Protein AF-A0A4P5XBB0-F1 (afdb_monomer_lite)

Secondary structure (DSSP, 8-state):
--SHHHHHTTT-SSS--------B-TTT--B-TTS-TTPBPTTT--BHHHH-TT--TTTS-HHHHHHHHHHHHHHHHHHHHHHHHHHHHHHHHHHHHHHHT-TT----HHHHHHHHIIIIIIHHHHHHHHHHHHHHHHHHHT--S--SS----TTHHHHHHHHHHHHHHHHHHHHHHHHHHHHHHTT--TTTTTS---HHHHHHHHHHHHHHHHHHHHHHHHHHHHHHHHHHHHHHTT-HHHHHHHHHHHHHHHHHHHHHHHSTHHHHHHHHHHHHHHHHHHHHHHHHHHTS-GGGGSTTSS-----

pLDDT: mean 82.3, std 15.64, range [42.59, 98.19]

Sequence (307 aa):
MSNWATRDALGLRGRGIKRAVAAVCGNCGYSMQGVDHAAVCPECGTIRTEAVAGGPLEDASKAYLIRLKRGARLVFWGLVAEIVLPLIWFAGAVAFFARAEDPNATTTPATQLASDALFGGLRTMLHMIPLAVQLLGAWWYTLREVETAEVKTPGEPKQQRWRIATLAGYGFAIACTLTAAILVWAGFPEDIFADGLDGTQMFQAAAVMAANLLAAVGALVALMGLLGFTQRLADRADDTHLESHARGLKWALVFLLPLGSFLAFFTWVALVLCCVVMHTMLRHVKYALARKPEYEVEEFVHSRPLP

Radius of gyration: 25.94 Å; chains: 1; bounding box: 62×64×82 Å

Foldseek 3Di:
DDDPVVCVVVVVPPPDPPPPPQQAFQFARHRCRVPDQQDADPPPRHGSLNGRFQAAPLSADLVLLVLLLQLLVLLLVLLVCLLVLVVVLVVVVVVVVVLVPPPPDPPDPVNVVVCLCCNQQVSLVSNLVSLVSNLVSLQSNLDGSDPPHPHDHPVVVQSVQLSCLQNQLSVQLSVLSVVLNCLSVVDPDPCCPPPHDDPVNVVSVVSSVVSNVRSLVSVLSNLLSVLSNLLSNCVSNVNPPLNVLSVVLNVVSVVLSVVCVVVVVSVSVSSVSSSVSSVVSSVSSVVSSVPDDPPPPPPPVPPDPDD

Structure (mmCIF, N/CA/C/O backbone):
data_AF-A0A4P5XBB0-F1
#
_entry.id   AF-A0A4P5XBB0-F1
#
loop_
_atom_site.group_PDB
_atom_site.id
_atom_site.type_symbol
_atom_site.label_atom_id
_atom_site.label_alt_id
_atom_site.label_comp_id
_atom_site.label_asym_id
_atom_site.label_entity_id
_atom_site.label_seq_id
_atom_site.pdbx_PDB_ins_code
_atom_site.Cartn_x
_atom_site.Cartn_y
_atom_site.Cartn_z
_atom_site.occupancy
_atom_site.B_iso_or_equiv
_atom_site.auth_seq_id
_atom_site.auth_comp_id
_atom_site.auth_asym_id
_atom_site.auth_atom_id
_atom_site.pdbx_PDB_model_num
ATOM 1 N N . MET A 1 1 ? 5.399 -31.011 39.938 1.00 47.72 1 MET A N 1
ATOM 2 C CA . MET A 1 1 ? 4.116 -31.461 39.359 1.00 47.72 1 MET A CA 1
ATOM 3 C C . MET A 1 1 ? 3.028 -30.530 39.867 1.00 47.72 1 MET A C 1
ATOM 5 O O . MET A 1 1 ? 2.589 -30.659 40.998 1.00 47.72 1 MET A O 1
ATOM 9 N N . SER A 1 2 ? 2.748 -29.476 39.105 1.00 49.19 2 SER A N 1
ATOM 10 C CA . SER A 1 2 ? 2.119 -28.239 39.573 1.00 49.19 2 SER A CA 1
ATOM 11 C C . SER A 1 2 ? 0.790 -27.989 38.858 1.00 49.19 2 SER A C 1
ATOM 13 O O . SER A 1 2 ? 0.751 -28.019 37.640 1.00 49.19 2 SER A O 1
ATOM 15 N N . ASN A 1 3 ? -0.281 -27.762 39.627 1.00 53.31 3 ASN A N 1
ATOM 16 C CA . ASN A 1 3 ? -1.472 -26.907 39.418 1.00 53.31 3 ASN A CA 1
ATOM 17 C C . ASN A 1 3 ? -2.122 -26.667 38.027 1.00 53.31 3 ASN A C 1
ATOM 19 O O . ASN A 1 3 ? -2.999 -25.808 37.919 1.00 53.31 3 ASN A O 1
ATOM 23 N N . TRP A 1 4 ? -1.780 -27.397 36.966 1.00 53.97 4 TRP A N 1
ATOM 24 C CA . TRP A 1 4 ? -2.400 -27.216 35.646 1.00 53.97 4 TRP A CA 1
ATOM 25 C C . TRP A 1 4 ? -3.810 -27.814 35.561 1.00 53.97 4 TRP A C 1
ATOM 27 O O . TRP A 1 4 ? -4.676 -27.208 34.930 1.00 53.97 4 TRP A O 1
ATOM 37 N N . ALA A 1 5 ? -4.063 -28.932 36.250 1.00 58.66 5 ALA A N 1
ATOM 38 C CA . ALA A 1 5 ? -5.354 -29.628 36.240 1.00 58.66 5 ALA A CA 1
ATOM 39 C C . ALA A 1 5 ? -6.454 -28.878 37.017 1.00 58.66 5 ALA A C 1
ATOM 41 O O . ALA A 1 5 ? -7.612 -28.863 36.612 1.00 58.66 5 ALA A O 1
ATOM 42 N N . THR A 1 6 ? -6.100 -28.166 38.089 1.00 57.88 6 THR A N 1
ATOM 43 C CA . THR A 1 6 ? -7.066 -27.419 38.913 1.00 57.88 6 THR A CA 1
ATOM 44 C C . THR A 1 6 ? -7.620 -26.179 38.203 1.00 57.88 6 THR A C 1
ATOM 46 O O . THR A 1 6 ? -8.715 -25.720 38.513 1.00 57.88 6 THR A O 1
ATOM 49 N N . ARG A 1 7 ? -6.890 -25.635 37.219 1.00 54.59 7 ARG A N 1
ATOM 50 C CA . ARG A 1 7 ? -7.340 -24.481 36.419 1.00 54.59 7 ARG A CA 1
ATOM 51 C C . ARG A 1 7 ? -8.374 -24.844 35.350 1.00 54.59 7 ARG A C 1
ATOM 53 O O . ARG A 1 7 ? -9.133 -23.966 34.953 1.00 54.59 7 ARG A O 1
ATOM 60 N N . ASP A 1 8 ? -8.416 -26.102 34.911 1.00 60.34 8 ASP A N 1
ATOM 61 C CA . ASP A 1 8 ? -9.432 -26.591 33.968 1.00 60.34 8 ASP A CA 1
ATOM 62 C C . ASP A 1 8 ? -10.794 -26.778 34.639 1.00 60.34 8 ASP A C 1
ATOM 64 O O . ASP A 1 8 ? -11.822 -26.409 34.077 1.00 60.34 8 ASP A O 1
ATOM 68 N N . ALA A 1 9 ? -10.802 -27.258 35.884 1.00 62.41 9 ALA A N 1
ATOM 69 C CA . ALA A 1 9 ? -12.030 -27.551 36.621 1.00 62.41 9 ALA A CA 1
ATOM 70 C C . ALA A 1 9 ? -12.874 -26.308 36.973 1.00 62.41 9 ALA A C 1
ATOM 72 O O . ALA A 1 9 ? -14.064 -26.433 37.240 1.00 62.41 9 ALA A O 1
ATOM 73 N N . LEU A 1 10 ? -12.288 -25.105 36.958 1.00 61.53 10 LEU A N 1
ATOM 74 C CA . LEU A 1 10 ? -12.983 -23.860 37.313 1.00 61.53 10 LEU A CA 1
ATOM 75 C C . LEU A 1 10 ? -13.655 -23.151 36.125 1.00 61.53 10 LEU A C 1
ATOM 77 O O . LEU A 1 10 ? -14.214 -22.074 36.310 1.00 61.53 10 LEU A O 1
ATOM 81 N N . GLY A 1 11 ? -13.573 -23.680 34.897 1.00 49.97 11 GLY A N 1
ATOM 82 C CA . GLY A 1 11 ? -14.148 -23.004 33.721 1.00 49.97 11 GLY A CA 1
ATOM 83 C C . GLY A 1 11 ? -13.539 -21.618 33.436 1.00 49.97 11 GLY A C 1
ATOM 84 O O . GLY A 1 11 ? -14.100 -20.823 32.685 1.00 49.97 11 GLY A O 1
ATOM 85 N N . LEU A 1 12 ? -12.379 -21.317 34.033 1.00 55.47 12 LEU A N 1
ATOM 86 C CA . LEU A 1 12 ? -11.648 -20.055 33.873 1.00 55.47 12 LEU A CA 1
ATOM 87 C C . LEU A 1 12 ? -10.674 -20.084 32.682 1.00 55.47 12 LEU A C 1
ATOM 89 O O . LEU A 1 12 ? -10.035 -19.075 32.381 1.00 55.47 12 LEU A O 1
ATOM 93 N N . ARG A 1 13 ? -10.563 -21.214 31.968 1.00 48.44 13 ARG A N 1
ATOM 94 C CA . ARG A 1 13 ? -9.880 -21.269 30.670 1.00 48.44 13 ARG A CA 1
ATOM 95 C C . ARG A 1 13 ? -10.821 -20.775 29.576 1.00 48.44 13 ARG A C 1
ATOM 97 O O . ARG A 1 13 ? -11.642 -21.524 29.067 1.00 48.44 13 ARG A O 1
ATOM 104 N N . GLY A 1 14 ? -10.688 -19.507 29.206 1.00 50.72 14 GLY A N 1
ATOM 105 C CA . GLY A 1 14 ? -11.203 -19.017 27.922 1.00 50.72 14 GLY A CA 1
ATOM 106 C C . GLY A 1 14 ? -11.622 -17.558 27.939 1.00 50.72 14 GLY A C 1
ATOM 107 O O . GLY A 1 14 ? -11.346 -16.830 26.994 1.00 50.72 14 GLY A O 1
ATOM 108 N N . ARG A 1 15 ? -12.185 -17.077 29.050 1.00 49.41 15 ARG A N 1
ATOM 109 C CA . ARG A 1 15 ? -12.320 -15.637 29.266 1.00 49.41 15 ARG A CA 1
ATOM 110 C C . ARG A 1 15 ? -11.025 -15.156 29.882 1.00 49.41 15 ARG A C 1
ATOM 112 O O . ARG A 1 15 ? -10.909 -15.081 31.101 1.00 49.41 15 ARG A O 1
ATOM 119 N N . GLY A 1 16 ? -10.031 -14.898 29.027 1.00 49.25 16 GLY A N 1
ATOM 120 C CA . GLY A 1 16 ? -8.861 -14.128 29.427 1.00 49.25 16 GLY A CA 1
ATOM 121 C C . GLY A 1 16 ? -9.359 -12.971 30.279 1.00 49.25 16 GLY A C 1
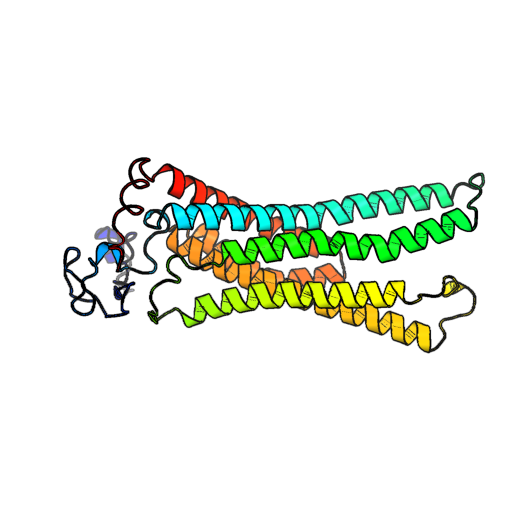ATOM 122 O O . GLY A 1 16 ? -10.291 -12.279 29.866 1.00 49.25 16 GLY A O 1
ATOM 123 N N . ILE A 1 17 ? -8.832 -12.842 31.500 1.00 48.94 17 ILE A N 1
ATOM 124 C CA . ILE A 1 17 ? -9.052 -11.666 32.335 1.00 48.94 17 ILE A CA 1
ATOM 125 C C . ILE A 1 17 ? -8.698 -10.514 31.410 1.00 48.94 17 ILE A C 1
ATOM 127 O O . ILE A 1 17 ? -7.515 -10.305 31.129 1.00 48.94 17 ILE A O 1
ATOM 131 N N . LYS A 1 18 ? -9.725 -9.865 30.838 1.00 50.19 18 LYS A N 1
ATOM 132 C CA . LYS A 1 18 ? -9.576 -8.651 30.053 1.00 50.19 18 LYS A CA 1
ATOM 133 C C . LYS A 1 18 ? -8.850 -7.762 31.032 1.00 50.19 18 LYS A C 1
ATOM 135 O O . LYS A 1 18 ? -9.454 -7.346 32.020 1.00 50.19 18 LYS A O 1
ATOM 140 N N . ARG A 1 19 ? -7.528 -7.599 30.864 1.00 45.91 19 ARG A N 1
ATOM 141 C CA . ARG A 1 19 ? -6.782 -6.607 31.634 1.00 45.91 19 ARG A CA 1
ATOM 142 C C . ARG A 1 19 ? -7.644 -5.380 31.483 1.00 45.91 19 ARG A C 1
ATOM 144 O O . ARG A 1 19 ? -7.933 -5.031 30.341 1.00 45.91 19 ARG A O 1
ATOM 151 N N . ALA A 1 20 ? -8.163 -4.861 32.593 1.00 51.19 20 ALA A N 1
ATOM 152 C CA . ALA A 1 20 ? -8.955 -3.653 32.572 1.00 51.19 20 ALA A CA 1
ATOM 153 C C . ALA A 1 20 ? -8.032 -2.611 31.948 1.00 51.19 20 ALA A C 1
ATOM 155 O O . ALA A 1 20 ? -7.130 -2.100 32.611 1.00 51.19 20 ALA A O 1
ATOM 156 N N . VAL A 1 21 ? -8.146 -2.445 30.628 1.00 53.09 21 VAL A N 1
ATOM 157 C CA . VAL A 1 21 ? -7.413 -1.449 29.871 1.00 53.09 21 VAL A CA 1
ATOM 158 C C . VAL A 1 21 ? -7.814 -0.186 30.584 1.00 53.09 21 VAL A C 1
ATOM 160 O O . VAL A 1 21 ? -9.016 0.058 30.710 1.00 53.09 21 VAL A O 1
ATOM 163 N N . ALA A 1 22 ? -6.837 0.495 31.188 1.00 58.41 22 ALA A N 1
ATOM 164 C CA . ALA A 1 22 ? -7.089 1.712 31.936 1.00 58.41 22 ALA A CA 1
ATOM 165 C C . ALA A 1 22 ? -7.964 2.579 31.034 1.00 58.41 22 ALA A C 1
ATOM 167 O O . ALA A 1 22 ? -7.529 2.985 29.958 1.00 58.41 22 ALA A O 1
ATOM 168 N N . ALA A 1 23 ? -9.244 2.693 31.389 1.00 67.69 23 ALA A N 1
ATOM 169 C CA . ALA A 1 23 ? -10.207 3.382 30.558 1.00 67.69 23 ALA A CA 1
ATOM 170 C C . ALA A 1 23 ? -9.766 4.831 30.628 1.00 67.69 23 ALA A C 1
ATOM 172 O O . ALA A 1 23 ? -9.758 5.393 31.709 1.00 67.69 23 ALA A O 1
ATOM 173 N N . VAL A 1 24 ? -9.292 5.399 29.534 1.00 71.19 24 VAL A N 1
ATOM 174 C CA . VAL A 1 24 ? -8.879 6.799 29.499 1.00 71.19 24 VAL A CA 1
ATOM 175 C C . VAL A 1 24 ? -9.984 7.549 28.791 1.00 71.19 24 VAL A C 1
ATOM 177 O O . VAL A 1 24 ? -10.481 7.045 27.791 1.00 71.19 24 VAL A O 1
ATOM 180 N N . CYS A 1 25 ? -10.391 8.705 29.307 1.00 66.88 25 CYS A N 1
ATOM 181 C CA . CYS A 1 25 ? -11.386 9.542 28.666 1.00 66.88 25 CYS A CA 1
ATOM 182 C C . CYS A 1 25 ? -10.876 10.011 27.298 1.00 66.88 25 CYS A C 1
ATOM 184 O O . CYS A 1 25 ? -9.782 10.550 27.185 1.00 66.88 25 CYS A O 1
ATOM 186 N N . GLY A 1 26 ? -11.679 9.832 26.261 1.00 61.84 26 GLY A N 1
ATOM 187 C CA . GLY A 1 26 ? -11.333 10.089 24.869 1.00 61.84 26 GLY A CA 1
ATOM 188 C C . GLY A 1 26 ? -11.427 11.564 24.518 1.00 61.84 26 GLY A C 1
ATOM 189 O O . GLY A 1 26 ? -10.851 11.967 23.515 1.00 61.84 26 GLY A O 1
ATOM 190 N N . ASN A 1 27 ? -12.105 12.357 25.360 1.00 59.78 27 ASN A N 1
ATOM 191 C CA . ASN A 1 27 ? -12.260 13.799 25.188 1.00 59.78 27 ASN A CA 1
ATOM 192 C C . ASN A 1 27 ? -11.265 14.651 25.992 1.00 59.78 27 ASN A C 1
ATOM 194 O O . ASN A 1 27 ? -10.904 15.723 25.526 1.00 59.78 27 ASN A O 1
ATOM 198 N N . CYS A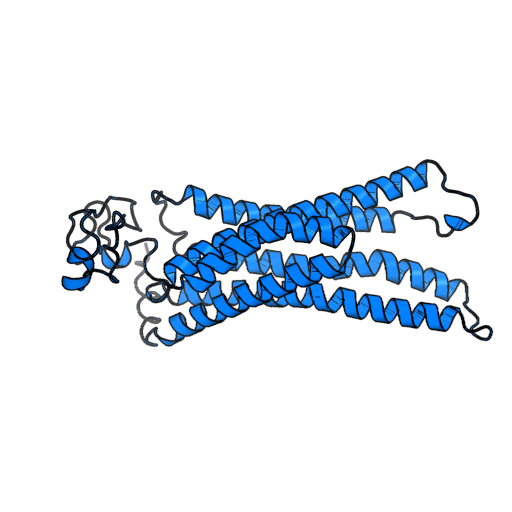 1 28 ? -10.725 14.177 27.125 1.00 68.62 28 CYS A N 1
ATOM 199 C CA . CYS A 1 28 ? -9.671 14.915 27.852 1.00 68.62 28 CYS A CA 1
ATOM 200 C C . CYS A 1 28 ? -8.419 14.112 28.242 1.00 68.62 28 CYS A C 1
ATOM 202 O O . CYS A 1 28 ? -7.410 14.699 28.615 1.00 68.62 28 CYS A O 1
ATOM 204 N N . GLY A 1 29 ? -8.448 12.780 28.188 1.00 60.69 29 GLY A N 1
ATOM 205 C CA . GLY A 1 29 ? -7.283 11.945 28.521 1.00 60.69 29 GLY A CA 1
ATOM 206 C C . GLY A 1 29 ? -7.182 11.574 29.986 1.00 60.69 29 GLY A C 1
ATOM 207 O O . GLY A 1 29 ? -6.214 10.933 30.391 1.00 60.69 29 GLY A O 1
ATOM 208 N N . TYR A 1 30 ? -8.177 11.955 30.783 1.00 75.88 30 TYR A N 1
ATOM 209 C CA . TYR A 1 30 ? -8.244 11.603 32.190 1.00 75.88 30 TYR A CA 1
ATOM 210 C C . TYR A 1 30 ? -8.400 10.094 32.376 1.00 75.88 30 TYR A C 1
ATOM 212 O O . TYR A 1 30 ? -9.179 9.450 31.672 1.00 75.88 30 TYR A O 1
ATOM 220 N N . SER A 1 31 ? -7.686 9.516 33.339 1.00 80.31 31 SER A N 1
ATOM 221 C CA . SER A 1 31 ? -7.865 8.108 33.688 1.00 80.31 31 SER A CA 1
ATOM 222 C C . SER A 1 31 ? -9.244 7.899 34.316 1.00 80.31 31 SER A C 1
ATOM 224 O O . SER A 1 31 ? -9.509 8.312 35.435 1.00 80.31 31 SER A O 1
ATOM 226 N N . MET A 1 32 ? -10.119 7.197 33.611 1.00 78.75 32 MET A N 1
ATOM 227 C CA . MET A 1 32 ? -11.419 6.711 34.078 1.00 78.75 32 MET A CA 1
ATOM 228 C C . MET A 1 32 ? -11.288 5.355 34.794 1.00 78.75 32 MET A C 1
ATOM 230 O O . MET A 1 32 ? -12.229 4.555 34.818 1.00 78.75 32 MET A O 1
ATOM 234 N N . GLN A 1 33 ? -10.107 5.035 35.328 1.00 83.62 33 GLN A N 1
ATOM 235 C CA . GLN A 1 33 ? -9.900 3.823 36.111 1.00 83.62 33 GLN A CA 1
ATOM 236 C C . GLN A 1 33 ? -10.560 3.997 37.487 1.00 83.62 33 GLN A C 1
ATOM 238 O O . GLN A 1 33 ? -10.243 4.928 38.215 1.00 83.62 33 GLN A O 1
ATOM 243 N N . GLY A 1 34 ? -11.508 3.119 37.827 1.00 79.56 34 GLY A N 1
ATOM 244 C CA . GLY A 1 34 ? -12.293 3.216 39.068 1.00 79.56 34 GLY A CA 1
ATOM 245 C C . GLY A 1 34 ? -13.509 4.150 38.996 1.00 79.56 34 GLY A C 1
ATOM 246 O O . GLY A 1 34 ? -14.283 4.198 39.943 1.00 79.56 34 GLY A O 1
ATOM 247 N N . VAL A 1 35 ? -13.711 4.844 37.874 1.00 76.88 35 VAL A N 1
ATOM 248 C CA . VAL A 1 35 ? -14.906 5.660 37.609 1.00 76.88 35 VAL A CA 1
ATOM 249 C C . VAL A 1 35 ? -16.013 4.750 37.063 1.00 76.88 35 VAL A C 1
ATOM 251 O O . VAL A 1 35 ? -15.723 3.872 36.254 1.00 76.88 35 VAL A O 1
ATOM 254 N N . ASP A 1 36 ? -17.265 4.917 37.496 1.00 80.19 36 ASP A N 1
ATOM 255 C CA . ASP A 1 36 ? -18.394 4.076 37.057 1.00 80.19 36 ASP A CA 1
ATOM 256 C C . ASP A 1 36 ? -18.600 4.137 35.523 1.00 80.19 36 ASP A C 1
ATOM 258 O O . ASP A 1 36 ? -18.233 5.110 34.868 1.00 80.19 36 ASP A O 1
ATOM 262 N N . HIS A 1 37 ? -19.140 3.084 34.904 1.00 67.75 37 HIS A N 1
ATOM 263 C CA . HIS A 1 37 ? -19.403 3.011 33.457 1.00 67.75 37 HIS A CA 1
ATOM 264 C C . HIS A 1 37 ? -20.390 4.073 32.966 1.00 67.75 37 HIS A C 1
ATOM 266 O O . HIS A 1 37 ? -20.259 4.533 31.834 1.00 67.75 37 HIS A O 1
ATOM 272 N N . ALA A 1 38 ? -21.326 4.480 33.821 1.00 76.62 38 ALA A N 1
ATOM 273 C CA . ALA A 1 38 ? -22.262 5.568 33.552 1.00 76.62 38 ALA A CA 1
ATOM 274 C C . ALA A 1 38 ? -21.736 6.942 34.000 1.00 76.62 38 ALA A C 1
ATOM 276 O O . ALA A 1 38 ? -22.389 7.956 33.764 1.00 76.62 38 ALA A O 1
ATOM 277 N N . ALA A 1 39 ? -20.581 6.997 34.670 1.00 80.44 39 ALA A N 1
ATOM 278 C CA . ALA A 1 39 ? -20.095 8.246 35.221 1.00 80.44 39 ALA A CA 1
ATOM 279 C C . ALA A 1 39 ? -19.527 9.161 34.135 1.00 80.44 39 ALA A C 1
ATOM 281 O O . ALA A 1 39 ? -18.944 8.753 33.125 1.00 80.44 39 ALA A O 1
ATOM 282 N N . VAL A 1 40 ? -19.726 10.442 34.391 1.00 83.94 40 VAL A N 1
ATOM 283 C CA . VAL A 1 40 ? -19.227 11.532 33.582 1.00 83.94 40 VAL A CA 1
ATOM 284 C C . VAL A 1 40 ? -17.746 11.730 33.892 1.00 83.94 40 VAL A C 1
ATOM 286 O O . VAL A 1 40 ? -17.323 11.621 35.043 1.00 83.94 40 VAL A 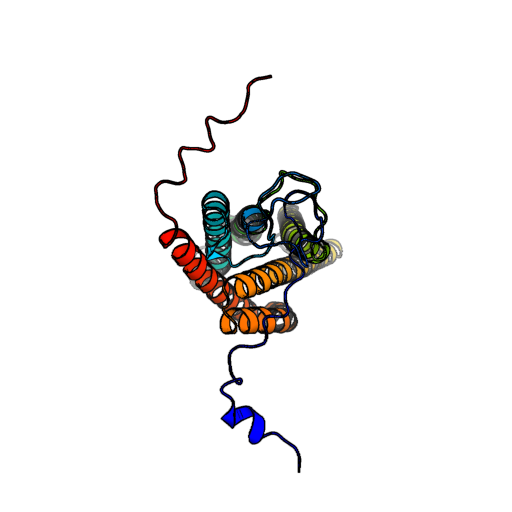O 1
ATOM 289 N N . CYS A 1 41 ? -16.936 11.995 32.871 1.00 79.81 41 CYS A N 1
ATOM 290 C CA . CYS A 1 41 ? -15.541 12.341 33.065 1.00 79.81 41 CYS A CA 1
ATOM 291 C C . CYS A 1 41 ? -15.442 13.601 33.937 1.00 79.81 41 CYS A C 1
ATOM 293 O O . CYS A 1 41 ? -15.984 14.635 33.539 1.00 79.81 41 CYS A O 1
ATOM 295 N N . PRO A 1 42 ? -14.739 13.546 35.083 1.00 84.38 42 PRO A N 1
ATOM 296 C CA . PRO A 1 42 ? -14.697 14.661 36.028 1.00 84.38 42 PRO A CA 1
ATOM 297 C C . PRO A 1 42 ? -14.016 15.909 35.455 1.00 84.38 42 PRO A C 1
ATOM 299 O O . PRO A 1 42 ? -14.276 17.008 35.922 1.00 84.38 42 PRO A O 1
ATOM 302 N N . GLU A 1 43 ? -13.174 15.746 34.433 1.00 83.75 43 GLU A N 1
ATOM 303 C CA . GLU A 1 43 ? -12.437 16.855 33.820 1.00 83.75 43 GLU A CA 1
ATOM 304 C C . GLU A 1 43 ? -13.218 17.564 32.708 1.00 83.75 43 GLU A C 1
ATOM 306 O O . GLU A 1 43 ? -13.100 18.772 32.548 1.00 83.75 43 GLU A O 1
ATOM 311 N N . CYS A 1 44 ? -13.986 16.830 31.894 1.00 78.81 44 CYS A N 1
ATOM 312 C CA . CYS A 1 44 ? -14.553 17.389 30.656 1.00 78.81 44 CYS A CA 1
ATOM 313 C C . CYS A 1 44 ? -16.048 17.163 30.458 1.00 78.81 44 CYS A C 1
ATOM 315 O O . CYS A 1 44 ? -16.584 17.559 29.427 1.00 78.81 44 CYS A O 1
ATOM 317 N N . GLY A 1 45 ? -16.731 16.507 31.395 1.00 83.06 45 GLY A N 1
ATOM 318 C CA . GLY A 1 45 ? -18.173 16.315 31.273 1.00 83.06 45 GLY A CA 1
ATOM 319 C C . GLY A 1 45 ? -18.595 15.226 30.273 1.00 83.06 45 GLY A C 1
ATOM 320 O O . GLY A 1 45 ? -19.787 15.002 30.097 1.00 83.06 45 GLY A O 1
ATOM 321 N N . THR A 1 46 ? -17.658 14.528 29.619 1.00 75.06 46 THR A N 1
ATOM 322 C CA . THR A 1 46 ? -17.980 13.471 28.642 1.00 75.06 46 THR A CA 1
ATOM 323 C C . THR A 1 46 ? -18.345 12.167 29.337 1.00 75.06 46 THR A C 1
ATOM 325 O O . THR A 1 46 ? -17.611 11.699 30.209 1.00 75.06 46 THR A O 1
ATOM 328 N N . ILE A 1 47 ? -19.454 11.548 28.941 1.00 73.12 47 ILE A N 1
ATOM 329 C CA . ILE A 1 47 ? -19.897 10.271 29.508 1.00 73.12 47 ILE A CA 1
ATOM 330 C C . ILE A 1 47 ? -18.864 9.187 29.164 1.00 73.12 47 ILE A C 1
ATOM 332 O O . ILE A 1 47 ? -18.396 9.090 28.029 1.00 73.12 47 ILE A O 1
ATOM 336 N N . ARG A 1 48 ? -18.477 8.359 30.144 1.00 67.88 48 ARG A N 1
ATOM 337 C CA . ARG A 1 48 ? -17.402 7.359 29.988 1.00 67.88 48 ARG A CA 1
ATOM 338 C C . ARG A 1 48 ? -17.597 6.420 28.795 1.00 67.88 48 ARG A C 1
ATOM 340 O O . ARG A 1 48 ? -16.603 5.999 28.208 1.00 67.88 48 ARG A O 1
ATOM 347 N N . THR A 1 49 ? -18.836 6.100 28.428 1.00 61.00 49 THR A N 1
ATOM 348 C CA . THR A 1 49 ? -19.171 5.264 27.263 1.00 61.00 49 THR A CA 1
ATOM 349 C C . THR A 1 49 ? -18.668 5.847 25.944 1.00 61.00 49 THR A C 1
ATOM 351 O O . THR A 1 49 ? -18.179 5.104 25.101 1.00 61.00 49 THR A O 1
ATOM 354 N N . GLU A 1 50 ? -18.697 7.168 25.797 1.00 56.47 50 GLU A N 1
ATOM 355 C CA . GLU A 1 50 ? -18.173 7.889 24.628 1.00 56.47 50 GLU A CA 1
ATOM 356 C C . GLU A 1 50 ? -16.650 8.053 24.697 1.00 56.47 50 GLU A C 1
ATOM 358 O O . GLU A 1 50 ? -15.970 8.303 23.704 1.00 56.47 50 GLU A O 1
ATOM 363 N N . ALA A 1 51 ? -16.102 7.907 25.900 1.00 49.31 51 ALA A N 1
ATOM 364 C CA . ALA A 1 51 ? -14.750 8.289 26.214 1.00 49.31 51 ALA A CA 1
ATOM 365 C C . ALA A 1 51 ? -13.737 7.141 26.061 1.00 49.31 51 ALA A C 1
ATOM 367 O O . ALA A 1 51 ? -12.549 7.409 26.062 1.00 49.31 51 ALA A O 1
ATOM 368 N N . VAL A 1 52 ? -14.102 5.867 25.910 1.00 55.00 52 VAL A N 1
ATOM 369 C CA . VAL A 1 52 ? -13.070 4.814 25.785 1.00 55.00 52 VAL A CA 1
ATOM 370 C C . VAL A 1 52 ? -12.467 4.801 24.373 1.00 55.00 52 VAL A C 1
ATOM 372 O O . VAL A 1 52 ? -12.853 4.023 23.499 1.00 55.00 52 VAL A O 1
ATOM 375 N N . ALA A 1 53 ? -11.470 5.659 24.151 1.00 56.19 53 ALA A N 1
ATOM 376 C CA . ALA A 1 53 ? -10.657 5.662 22.943 1.00 56.19 53 ALA A CA 1
ATOM 377 C C . ALA A 1 53 ? -9.974 4.292 22.777 1.00 56.19 53 ALA A C 1
ATOM 379 O O . ALA A 1 53 ? -9.107 3.910 23.563 1.00 56.19 53 ALA A O 1
ATOM 380 N N . GLY A 1 54 ? -10.370 3.546 21.743 1.00 65.81 54 GLY A N 1
ATOM 381 C CA . GLY A 1 54 ? -9.859 2.197 21.483 1.00 65.81 54 GLY A CA 1
ATOM 382 C C . GLY A 1 54 ? -10.777 1.053 21.918 1.00 65.81 54 GLY A C 1
ATOM 383 O O . GLY A 1 54 ? -10.310 -0.082 21.964 1.00 65.81 54 GLY A O 1
ATOM 384 N N . GLY A 1 55 ? -12.060 1.320 22.189 1.00 78.00 55 GLY A N 1
ATOM 385 C CA . GLY A 1 55 ? -13.076 0.272 22.312 1.00 78.00 55 GLY A CA 1
ATOM 386 C C . GLY A 1 55 ? -13.214 -0.606 21.051 1.00 78.00 55 GLY A C 1
ATOM 387 O O . GLY A 1 55 ? -12.595 -0.307 20.013 1.00 78.00 55 GLY A O 1
ATOM 388 N N . PRO A 1 56 ? -14.014 -1.686 21.135 1.00 88.06 56 PRO A N 1
ATOM 389 C CA . PRO A 1 56 ? -14.330 -2.559 20.010 1.00 88.06 56 PRO A CA 1
ATOM 390 C C . PRO A 1 56 ? -14.652 -1.785 18.728 1.00 88.06 56 PRO A C 1
ATOM 392 O O . PRO A 1 56 ? -15.239 -0.704 18.759 1.00 88.06 56 PRO A O 1
ATOM 395 N N . LEU A 1 57 ? -14.266 -2.325 17.572 1.00 90.25 57 LEU A N 1
ATOM 396 C CA . LEU A 1 57 ? -14.508 -1.681 16.277 1.00 90.25 57 LEU A CA 1
ATOM 397 C C . LEU A 1 57 ? -16.010 -1.491 15.999 1.00 90.25 57 LEU A C 1
ATOM 399 O O . LEU A 1 57 ? -16.387 -0.555 15.301 1.00 90.25 57 LEU A O 1
ATOM 403 N N . GLU A 1 58 ? -16.852 -2.357 16.564 1.00 91.00 58 GLU A N 1
ATOM 404 C CA . GLU A 1 58 ? -18.316 -2.289 16.477 1.00 91.00 58 GLU A CA 1
ATOM 405 C C . GLU A 1 58 ? -18.905 -1.062 17.185 1.00 91.00 58 GLU A C 1
ATOM 407 O O . GLU A 1 58 ? -19.943 -0.542 16.771 1.00 91.00 58 GLU A O 1
ATOM 412 N N . ASP A 1 59 ? -18.216 -0.558 18.208 1.00 86.12 59 ASP A N 1
ATOM 413 C CA . ASP A 1 59 ? -18.660 0.603 18.976 1.00 86.12 59 ASP A CA 1
ATOM 414 C C . ASP A 1 59 ? -18.287 1.914 18.275 1.00 86.12 59 ASP A C 1
ATOM 416 O O . ASP A 1 59 ? -18.936 2.933 18.498 1.00 86.12 59 ASP A O 1
ATOM 420 N N . ALA A 1 60 ? -17.327 1.884 17.345 1.00 87.62 60 ALA A N 1
ATOM 421 C CA . ALA A 1 60 ? -16.876 3.066 16.621 1.00 87.62 60 ALA A CA 1
ATOM 422 C C . ALA A 1 60 ? -18.007 3.747 15.825 1.00 87.62 60 ALA A C 1
ATOM 424 O O . ALA A 1 60 ? -18.910 3.102 15.288 1.00 87.62 60 ALA A O 1
ATOM 425 N N . SER A 1 61 ? -17.939 5.068 15.712 1.00 86.94 61 SER A N 1
ATOM 426 C CA . SER A 1 61 ? -18.910 5.915 15.023 1.00 86.94 61 SER A CA 1
ATOM 427 C C . SER A 1 61 ? -19.114 5.508 13.558 1.00 86.94 61 SER A C 1
ATOM 429 O O . SER A 1 61 ? -18.177 5.178 12.818 1.00 86.94 61 SER A O 1
ATOM 431 N N . LYS A 1 62 ? -20.364 5.596 13.086 1.00 88.94 62 LYS A N 1
ATOM 432 C CA . LYS A 1 62 ? -20.742 5.274 11.697 1.00 88.94 62 LYS A CA 1
ATOM 433 C C . LYS A 1 62 ? -19.929 6.084 10.680 1.00 88.94 62 LYS A C 1
ATOM 435 O O . LYS A 1 62 ? -19.472 5.541 9.672 1.00 88.94 62 LYS A O 1
ATOM 440 N N . ALA A 1 63 ? -19.694 7.367 10.964 1.00 86.25 63 ALA A N 1
ATOM 441 C CA . ALA A 1 63 ? -18.887 8.245 10.120 1.00 86.25 63 ALA A CA 1
ATOM 442 C C . ALA A 1 63 ? -17.435 7.752 9.985 1.00 86.25 63 ALA A C 1
ATOM 444 O O . ALA A 1 63 ? -16.902 7.722 8.871 1.00 86.25 63 ALA A O 1
ATOM 445 N N . TYR A 1 64 ? -16.810 7.321 11.086 1.00 90.06 64 TYR A N 1
ATOM 446 C CA . TYR A 1 64 ? -15.467 6.747 11.069 1.00 90.06 64 TYR A CA 1
ATOM 447 C C . TYR A 1 64 ? -15.418 5.450 10.258 1.00 90.06 64 TYR A C 1
ATOM 449 O O . TYR A 1 64 ? -14.591 5.322 9.353 1.00 90.06 64 TYR A O 1
ATOM 457 N N . LEU A 1 65 ? -16.349 4.525 10.498 1.00 93.75 65 LEU A N 1
ATOM 458 C CA . LEU A 1 65 ? -16.403 3.249 9.784 1.00 93.75 65 LEU A CA 1
ATOM 459 C C . LEU A 1 65 ? -16.604 3.426 8.266 1.00 93.75 65 LEU A C 1
ATOM 461 O O . LEU A 1 65 ? -16.005 2.697 7.471 1.00 93.75 65 LEU A O 1
ATOM 465 N N . ILE A 1 66 ? -17.388 4.422 7.829 1.00 94.56 66 ILE A N 1
ATOM 466 C CA . ILE A 1 66 ? -17.535 4.761 6.402 1.00 94.56 66 ILE A CA 1
ATOM 467 C C . ILE A 1 66 ? -16.200 5.226 5.805 1.00 94.56 66 ILE A C 1
ATOM 469 O O . ILE A 1 66 ? -15.828 4.766 4.719 1.00 94.56 66 ILE A O 1
ATOM 473 N N . ARG A 1 67 ? -15.465 6.112 6.492 1.00 93.44 67 ARG A N 1
ATOM 474 C CA . ARG A 1 67 ? -14.139 6.578 6.041 1.00 93.44 67 ARG A CA 1
ATOM 475 C C . ARG A 1 67 ? -13.144 5.422 5.988 1.00 93.44 67 ARG A C 1
ATOM 477 O O . ARG A 1 67 ? -12.479 5.244 4.969 1.00 93.44 67 ARG A O 1
ATOM 484 N N . LEU A 1 68 ? -13.126 4.589 7.028 1.00 95.31 68 LEU A N 1
ATOM 485 C CA . LEU A 1 68 ? -12.271 3.413 7.122 1.00 95.31 68 LEU A CA 1
ATOM 486 C C . LEU A 1 68 ? -12.540 2.430 5.973 1.00 95.31 68 LEU A C 1
ATOM 488 O O . LEU A 1 68 ? -11.606 1.992 5.303 1.00 95.31 68 LEU A O 1
ATOM 492 N N . LYS A 1 69 ? -13.816 2.150 5.668 1.00 97.38 69 LYS A N 1
ATOM 493 C CA . LYS A 1 69 ? -14.233 1.313 4.528 1.00 97.38 69 LYS A CA 1
ATOM 494 C C . LYS A 1 69 ? -13.776 1.891 3.190 1.00 97.38 69 LYS A C 1
ATOM 496 O O . LYS A 1 69 ? -13.312 1.140 2.333 1.00 97.38 69 LYS A O 1
ATOM 501 N N . ARG A 1 70 ? -13.930 3.205 2.983 1.00 97.62 70 ARG A N 1
ATOM 502 C CA . ARG A 1 70 ? -13.499 3.886 1.749 1.00 97.62 70 ARG A CA 1
ATOM 503 C C . ARG A 1 70 ? -11.982 3.808 1.581 1.00 97.62 70 ARG A C 1
ATOM 505 O O . ARG A 1 70 ? -11.528 3.379 0.524 1.00 97.62 70 ARG A O 1
ATOM 512 N N . GLY A 1 71 ? -11.224 4.139 2.626 1.00 97.31 71 GLY A N 1
ATOM 513 C CA . GLY A 1 71 ? -9.763 4.054 2.625 1.00 97.31 71 GLY A CA 1
ATOM 514 C C . GLY A 1 71 ? -9.264 2.633 2.362 1.00 97.31 71 GLY A C 1
ATOM 515 O O . GLY A 1 71 ? -8.493 2.415 1.431 1.00 97.31 71 GLY A O 1
ATOM 516 N N . ALA A 1 72 ? -9.791 1.645 3.091 1.00 97.62 72 ALA A N 1
ATOM 517 C CA . ALA A 1 72 ? -9.437 0.239 2.900 1.00 97.62 72 ALA A CA 1
ATOM 518 C C . ALA A 1 72 ? -9.751 -0.263 1.480 1.00 97.62 72 ALA A C 1
ATOM 520 O O . ALA A 1 72 ? -8.974 -1.023 0.908 1.00 97.62 72 ALA A O 1
ATOM 521 N N . ARG A 1 73 ? -10.868 0.184 0.883 1.00 98.12 73 ARG A N 1
ATOM 522 C CA . ARG A 1 73 ? -11.241 -0.160 -0.496 1.00 98.12 73 ARG A CA 1
ATOM 523 C C . ARG A 1 73 ? -10.276 0.449 -1.513 1.00 98.12 73 ARG A C 1
ATOM 525 O O . ARG A 1 73 ? -9.904 -0.250 -2.447 1.00 98.12 73 ARG A O 1
ATOM 532 N N . LEU A 1 74 ? -9.877 1.709 -1.342 1.00 98.19 74 LEU A N 1
ATOM 533 C CA . LEU A 1 74 ? -8.892 2.348 -2.220 1.00 98.19 74 LEU A CA 1
ATOM 534 C C . LEU A 1 74 ? -7.535 1.644 -2.149 1.00 98.19 74 LEU A C 1
ATOM 536 O O . LEU A 1 74 ? -6.989 1.298 -3.190 1.00 98.19 74 LEU A O 1
ATOM 540 N N . VAL A 1 75 ? -7.040 1.351 -0.942 1.00 98.00 75 VAL A N 1
ATOM 541 C CA . VAL A 1 75 ? -5.791 0.592 -0.763 1.00 98.00 75 VAL A CA 1
ATOM 542 C C . VAL A 1 75 ? -5.887 -0.778 -1.434 1.00 98.00 75 VAL A C 1
ATOM 544 O O . VAL A 1 75 ? -4.994 -1.148 -2.186 1.00 98.00 75 VAL A O 1
ATOM 547 N N . PHE A 1 76 ? -6.986 -1.508 -1.223 1.00 98.06 76 PHE A N 1
ATOM 548 C CA . PHE A 1 76 ? -7.203 -2.811 -1.853 1.00 98.06 76 PHE A CA 1
ATOM 549 C C . PHE A 1 76 ? -7.154 -2.735 -3.386 1.00 98.06 76 PHE A C 1
ATOM 551 O O . PHE A 1 76 ? -6.429 -3.504 -4.009 1.00 98.06 76 PHE A O 1
ATOM 558 N N . TRP A 1 77 ? -7.884 -1.802 -4.007 1.00 98.12 77 TRP A N 1
ATOM 559 C CA . TRP A 1 77 ? -7.877 -1.671 -5.468 1.00 98.12 77 TRP A CA 1
ATOM 560 C C . TRP A 1 77 ? -6.542 -1.174 -6.015 1.00 98.12 77 TRP A C 1
ATOM 562 O O . TRP A 1 77 ? -6.146 -1.605 -7.093 1.00 98.12 77 TRP A O 1
ATOM 572 N N . GLY A 1 78 ? -5.828 -0.332 -5.269 1.00 97.75 78 GLY A N 1
ATOM 573 C CA . GLY A 1 78 ? -4.468 0.065 -5.613 1.00 97.75 78 GLY A CA 1
ATOM 574 C C . GLY A 1 78 ? -3.495 -1.119 -5.610 1.00 97.75 78 GLY A C 1
ATOM 575 O O . GLY A 1 78 ? -2.755 -1.287 -6.573 1.00 97.75 78 GLY A O 1
ATOM 576 N N . LEU A 1 79 ? -3.567 -2.001 -4.605 1.00 97.12 79 LEU A N 1
ATOM 577 C CA . LEU A 1 79 ? -2.776 -3.241 -4.559 1.00 97.12 79 LEU A CA 1
ATOM 578 C C . LEU A 1 79 ? -3.137 -4.213 -5.696 1.00 97.12 79 LEU A C 1
ATOM 580 O O . LEU A 1 79 ? -2.258 -4.839 -6.278 1.00 97.12 79 LEU A O 1
ATOM 584 N N . VAL A 1 80 ? -4.424 -4.340 -6.040 1.00 97.38 80 VAL A N 1
ATOM 585 C CA . VAL A 1 80 ? -4.858 -5.160 -7.186 1.00 97.38 80 VAL A CA 1
ATOM 586 C C . VAL A 1 80 ? -4.322 -4.586 -8.497 1.00 97.38 80 VAL A C 1
ATOM 588 O O . VAL A 1 80 ? -3.814 -5.336 -9.329 1.00 97.38 80 VAL A O 1
ATOM 591 N N . ALA A 1 81 ? -4.395 -3.267 -8.680 1.00 96.62 81 ALA A N 1
ATOM 592 C CA . ALA A 1 81 ? -3.845 -2.601 -9.855 1.00 96.62 81 ALA A CA 1
ATOM 593 C C . ALA A 1 81 ? -2.321 -2.789 -9.960 1.00 96.62 81 ALA A C 1
ATOM 595 O O . ALA A 1 81 ? -1.834 -3.011 -11.066 1.00 96.62 81 ALA A O 1
ATOM 596 N N . GLU A 1 82 ? -1.593 -2.811 -8.836 1.00 94.81 82 GLU A N 1
ATOM 597 C CA . GLU A 1 82 ? -0.156 -3.139 -8.822 1.00 94.81 82 GLU A CA 1
ATOM 598 C C . GLU A 1 82 ? 0.177 -4.553 -9.288 1.00 94.81 82 GLU A C 1
ATOM 600 O O . GLU A 1 82 ? 1.280 -4.812 -9.757 1.00 94.81 82 GLU A O 1
ATOM 605 N N . ILE A 1 83 ? -0.756 -5.490 -9.162 1.00 94.88 83 ILE A N 1
ATOM 606 C CA . ILE A 1 83 ? -0.563 -6.852 -9.662 1.00 94.88 83 ILE A CA 1
ATOM 607 C C . ILE A 1 83 ? -0.933 -6.911 -11.148 1.00 94.88 83 ILE A C 1
ATOM 609 O O . ILE A 1 83 ? -0.205 -7.476 -11.960 1.00 94.88 83 ILE A O 1
ATOM 613 N N . VAL A 1 84 ? -2.069 -6.319 -11.520 1.00 95.88 84 VAL A N 1
ATOM 614 C CA . VAL A 1 84 ? -2.645 -6.450 -12.864 1.00 95.88 84 VAL A CA 1
ATOM 615 C C . VAL A 1 84 ? -1.878 -5.640 -13.911 1.00 95.88 84 VAL A C 1
ATOM 617 O O . VAL A 1 84 ? -1.645 -6.144 -15.009 1.00 95.88 84 VAL A O 1
ATOM 620 N N . LEU A 1 85 ? -1.464 -4.407 -13.600 1.00 93.56 85 LEU A N 1
ATOM 621 C CA . LEU A 1 85 ? -0.798 -3.538 -14.575 1.00 93.56 85 LEU A CA 1
ATOM 622 C C . LEU A 1 85 ? 0.538 -4.121 -15.068 1.00 93.56 85 LEU A C 1
ATOM 624 O O . LEU A 1 85 ? 0.708 -4.195 -16.286 1.00 93.56 85 LEU A O 1
ATOM 628 N N . PRO A 1 86 ? 1.451 -4.618 -14.207 1.00 89.38 86 PRO A N 1
ATOM 629 C CA . PRO A 1 86 ? 2.668 -5.285 -14.668 1.00 89.38 86 PRO A CA 1
ATOM 630 C C . PRO A 1 86 ? 2.410 -6.555 -15.485 1.00 89.38 86 PRO A C 1
ATOM 632 O O . PRO A 1 86 ? 3.200 -6.861 -16.371 1.00 89.38 86 PRO A O 1
ATOM 635 N N . LEU A 1 87 ? 1.318 -7.285 -15.228 1.00 91.62 87 LEU A N 1
ATOM 636 C CA . LEU A 1 87 ? 0.952 -8.472 -16.012 1.00 91.62 87 LEU A CA 1
ATOM 637 C C . LEU A 1 87 ? 0.481 -8.107 -17.421 1.00 91.62 87 LEU A C 1
ATOM 639 O O . LEU A 1 87 ? 0.948 -8.700 -18.391 1.00 91.62 87 LEU A O 1
ATOM 643 N N . ILE A 1 88 ? -0.407 -7.114 -17.539 1.00 92.00 88 ILE A N 1
ATOM 644 C CA . ILE A 1 88 ? -0.843 -6.572 -18.839 1.00 92.00 88 ILE A CA 1
ATOM 645 C C . ILE A 1 88 ? 0.374 -6.076 -19.614 1.00 92.00 88 ILE A C 1
ATOM 647 O O . ILE A 1 88 ? 0.538 -6.366 -20.797 1.00 92.00 88 ILE A O 1
ATOM 651 N N . TRP A 1 89 ? 1.246 -5.361 -18.912 1.00 89.50 89 TRP A N 1
ATOM 652 C CA . TRP A 1 89 ? 2.471 -4.827 -19.464 1.00 89.50 89 TRP A CA 1
ATOM 653 C C . TRP A 1 89 ? 3.412 -5.915 -19.988 1.00 89.50 89 TRP A C 1
ATOM 655 O O . TRP A 1 89 ? 3.881 -5.845 -21.121 1.00 89.50 89 TRP A O 1
ATOM 665 N N . PHE A 1 90 ? 3.658 -6.943 -19.174 1.00 87.06 90 PHE A N 1
ATOM 666 C CA . PHE A 1 90 ? 4.489 -8.085 -19.535 1.00 87.06 90 PHE A CA 1
ATOM 667 C C . PHE A 1 90 ? 3.927 -8.829 -20.751 1.00 87.06 90 PHE A C 1
ATOM 669 O O . PHE A 1 90 ? 4.668 -9.117 -21.685 1.00 87.06 90 PHE A O 1
ATOM 676 N N . ALA A 1 91 ? 2.615 -9.075 -20.786 1.00 89.31 91 ALA A N 1
ATOM 677 C CA . ALA A 1 91 ? 1.961 -9.702 -21.932 1.00 89.31 91 ALA A CA 1
ATOM 678 C C . ALA A 1 91 ? 2.101 -8.859 -23.213 1.00 89.31 91 ALA A C 1
ATOM 680 O O . ALA A 1 91 ? 2.394 -9.403 -24.277 1.00 89.31 91 ALA A O 1
ATOM 681 N N . GLY A 1 92 ? 1.945 -7.534 -23.107 1.00 88.25 92 GLY A N 1
ATOM 682 C CA . GLY A 1 92 ? 2.160 -6.606 -24.219 1.00 88.25 92 GLY A CA 1
ATOM 683 C C . GLY A 1 92 ? 3.602 -6.618 -24.729 1.00 88.25 92 GLY A C 1
ATOM 684 O O . GLY A 1 92 ? 3.816 -6.660 -25.938 1.00 88.25 92 GLY A O 1
ATOM 685 N N . ALA A 1 93 ? 4.582 -6.657 -23.822 1.00 84.94 93 ALA A N 1
ATOM 686 C CA . ALA A 1 93 ? 5.995 -6.772 -24.177 1.00 84.94 93 ALA A CA 1
ATOM 687 C C . ALA A 1 93 ? 6.288 -8.093 -24.908 1.00 84.94 93 ALA A C 1
ATOM 689 O O . ALA A 1 93 ? 6.892 -8.075 -25.975 1.00 84.94 93 ALA A O 1
ATOM 690 N N . VAL A 1 94 ? 5.804 -9.230 -24.396 1.00 87.56 94 VAL A N 1
ATOM 691 C CA . VAL A 1 94 ? 5.973 -10.543 -25.049 1.00 87.56 94 VAL A CA 1
ATOM 692 C C . VAL A 1 94 ? 5.354 -10.553 -26.449 1.00 87.56 94 VAL A C 1
ATOM 694 O O . VAL A 1 94 ? 5.996 -10.999 -27.395 1.00 87.56 94 VAL A O 1
ATOM 697 N N . ALA A 1 95 ? 4.134 -10.031 -26.603 1.00 87.31 95 ALA A N 1
ATOM 698 C CA . ALA A 1 95 ? 3.472 -9.952 -27.904 1.00 87.31 95 ALA A CA 1
ATOM 699 C C . ALA A 1 95 ? 4.224 -9.043 -28.891 1.00 87.31 95 ALA A C 1
ATOM 701 O O . ALA A 1 95 ? 4.295 -9.349 -30.081 1.00 87.31 95 ALA A O 1
ATOM 702 N N . PHE A 1 96 ? 4.799 -7.942 -28.398 1.00 84.94 96 PHE A N 1
ATOM 703 C CA . PHE A 1 96 ? 5.627 -7.044 -29.195 1.00 84.94 96 PHE A CA 1
ATOM 704 C C . PHE A 1 96 ? 6.907 -7.738 -29.681 1.00 84.94 96 PHE A C 1
ATOM 706 O O . PHE A 1 96 ? 7.163 -7.748 -30.884 1.00 84.94 96 PHE A O 1
ATOM 713 N N . PHE A 1 97 ? 7.662 -8.384 -28.785 1.00 82.56 97 PHE A N 1
ATOM 714 C CA . PHE A 1 97 ? 8.895 -9.091 -29.149 1.00 82.56 97 PHE A CA 1
ATOM 715 C C . PHE A 1 97 ? 8.640 -10.274 -30.087 1.00 82.56 97 PHE A C 1
ATOM 717 O O . PHE A 1 97 ? 9.337 -10.414 -31.085 1.00 82.56 97 PHE A O 1
ATOM 724 N N . ALA A 1 98 ? 7.582 -11.054 -29.851 1.00 86.38 98 ALA A N 1
ATOM 725 C CA . ALA A 1 98 ? 7.200 -12.147 -30.747 1.00 86.38 98 ALA A CA 1
ATOM 726 C C . ALA A 1 98 ? 6.874 -11.661 -32.172 1.00 86.38 98 ALA A C 1
ATOM 728 O O . ALA A 1 98 ? 7.072 -12.393 -33.137 1.00 86.38 98 ALA A O 1
ATOM 729 N N . ARG A 1 99 ? 6.375 -10.426 -32.320 1.00 86.31 99 ARG A N 1
ATOM 730 C CA . ARG A 1 99 ? 6.128 -9.810 -33.630 1.00 86.31 99 ARG A CA 1
ATOM 731 C C . ARG A 1 99 ? 7.397 -9.230 -34.253 1.00 86.31 99 ARG A C 1
ATOM 733 O O . ARG A 1 99 ? 7.512 -9.246 -35.472 1.00 86.31 99 ARG A O 1
ATOM 740 N N . ALA A 1 100 ? 8.317 -8.710 -33.443 1.00 81.81 100 ALA A N 1
ATOM 741 C CA . ALA A 1 100 ? 9.595 -8.181 -33.918 1.00 81.81 100 ALA A CA 1
ATOM 742 C C . ALA A 1 100 ? 10.509 -9.277 -34.499 1.00 81.81 100 ALA A C 1
ATOM 744 O O . ALA A 1 100 ? 11.340 -8.985 -35.350 1.00 81.81 100 ALA A O 1
ATOM 745 N N . GLU A 1 101 ? 10.334 -10.531 -34.074 1.00 84.06 101 GLU A N 1
ATOM 746 C CA . GLU A 1 101 ? 11.058 -11.690 -34.615 1.00 84.06 101 GLU A CA 1
ATOM 747 C C . GLU A 1 101 ? 10.524 -12.192 -35.969 1.00 84.06 101 GLU A C 1
ATOM 749 O O . GLU A 1 101 ? 11.179 -13.012 -36.613 1.00 84.06 101 GLU A O 1
ATOM 754 N N . ASP A 1 102 ? 9.356 -11.727 -36.432 1.00 87.00 102 ASP A N 1
ATOM 755 C CA . ASP A 1 102 ? 8.830 -12.121 -37.742 1.00 87.00 102 ASP A CA 1
ATOM 756 C C . ASP A 1 102 ? 9.711 -11.518 -38.853 1.00 87.00 102 ASP A C 1
ATOM 758 O O . ASP A 1 102 ? 9.756 -10.294 -38.992 1.00 87.00 102 ASP A O 1
ATOM 762 N N . PRO A 1 103 ? 10.382 -12.334 -39.692 1.00 86.69 103 PRO A N 1
ATOM 763 C CA . PRO A 1 103 ? 11.256 -11.835 -40.756 1.00 86.69 103 PRO A CA 1
ATOM 764 C C . PRO A 1 103 ? 10.513 -11.004 -41.812 1.00 86.69 103 PRO A C 1
ATOM 766 O O . PRO A 1 103 ? 11.147 -10.306 -42.601 1.00 86.69 103 PRO A O 1
ATOM 769 N N . ASN A 1 104 ? 9.179 -11.070 -41.843 1.00 89.81 104 ASN A N 1
ATOM 770 C CA . ASN A 1 104 ? 8.343 -10.267 -42.732 1.00 89.81 104 ASN A CA 1
ATOM 771 C C . ASN A 1 104 ? 7.833 -8.976 -42.071 1.00 89.81 104 ASN A C 1
ATOM 773 O O . ASN A 1 104 ? 7.238 -8.136 -42.751 1.00 89.81 104 ASN A O 1
ATOM 777 N N . ALA A 1 105 ? 8.028 -8.798 -40.761 1.00 83.38 105 ALA A N 1
ATOM 778 C CA . ALA A 1 105 ? 7.652 -7.576 -40.074 1.00 83.38 105 ALA A CA 1
ATOM 779 C C . ALA A 1 105 ? 8.701 -6.489 -40.340 1.00 83.38 105 ALA A C 1
ATOM 781 O O . ALA A 1 105 ? 9.776 -6.463 -39.752 1.00 83.38 105 ALA A O 1
ATOM 782 N N . THR A 1 106 ? 8.373 -5.531 -41.206 1.00 82.19 106 THR A N 1
ATOM 783 C CA . THR A 1 106 ? 9.152 -4.294 -41.328 1.00 82.19 106 THR A CA 1
ATOM 784 C C . THR A 1 106 ? 8.965 -3.445 -40.072 1.00 82.19 106 THR A C 1
ATOM 786 O O . THR A 1 106 ? 8.025 -2.648 -39.990 1.00 82.19 106 THR A O 1
ATOM 789 N N . THR A 1 107 ? 9.851 -3.602 -39.089 1.00 76.38 107 THR A N 1
ATOM 790 C CA . THR A 1 107 ? 10.025 -2.621 -38.014 1.00 76.38 107 THR A CA 1
ATOM 791 C C . THR A 1 107 ? 10.592 -1.353 -38.631 1.00 76.38 107 THR A C 1
ATOM 793 O O . THR A 1 107 ? 11.743 -1.306 -39.061 1.00 76.38 107 THR A O 1
ATOM 796 N N . THR A 1 108 ? 9.763 -0.320 -38.733 1.00 82.56 108 THR A N 1
ATOM 797 C CA . THR A 1 108 ? 10.248 1.004 -39.117 1.00 82.56 108 THR A CA 1
ATOM 798 C C . THR A 1 108 ? 10.935 1.652 -37.908 1.00 82.56 108 THR A C 1
ATOM 800 O O . THR A 1 108 ? 10.538 1.375 -36.770 1.00 82.56 108 THR A O 1
ATOM 803 N N . PRO A 1 109 ? 11.901 2.562 -38.106 1.00 76.56 109 PRO A N 1
ATOM 804 C CA . PRO A 1 109 ? 12.494 3.334 -37.008 1.00 76.56 109 PRO A CA 1
ATOM 805 C C . PRO A 1 109 ? 11.433 4.032 -36.142 1.00 76.56 109 PRO A C 1
ATOM 807 O O . PRO A 1 109 ? 11.542 4.087 -34.924 1.00 76.56 109 PRO A O 1
ATOM 810 N N . ALA A 1 110 ? 10.325 4.466 -36.756 1.00 71.12 110 ALA A N 1
ATOM 811 C CA . ALA A 1 110 ? 9.186 5.039 -36.042 1.00 71.12 110 ALA A CA 1
ATOM 812 C C . ALA A 1 110 ? 8.499 4.040 -35.087 1.00 71.12 110 ALA A C 1
ATOM 814 O O . ALA A 1 110 ? 8.032 4.440 -34.024 1.00 71.12 110 ALA A O 1
ATOM 815 N N . THR A 1 111 ? 8.438 2.748 -35.436 1.00 76.31 111 THR A N 1
ATOM 816 C CA . THR A 1 111 ? 7.888 1.710 -34.545 1.00 76.31 111 THR A CA 1
ATOM 817 C C . THR A 1 111 ? 8.819 1.348 -33.388 1.00 76.31 111 THR A C 1
ATOM 819 O O . THR A 1 111 ? 8.305 1.027 -32.320 1.00 76.31 111 THR A O 1
ATOM 822 N N . GLN A 1 112 ? 10.142 1.455 -33.564 1.00 74.12 112 GLN A N 1
ATOM 823 C CA . GLN A 1 112 ? 11.125 1.293 -32.481 1.00 74.12 112 GLN A CA 1
ATOM 824 C C . GLN A 1 112 ? 11.102 2.478 -31.508 1.00 74.12 112 GLN A C 1
ATOM 826 O O . GLN A 1 112 ? 10.941 2.290 -30.306 1.00 74.12 112 GLN A O 1
ATOM 831 N N . LEU A 1 113 ? 11.119 3.708 -32.027 1.00 67.75 113 LEU A N 1
ATOM 832 C CA . LEU A 1 113 ? 11.033 4.919 -31.203 1.00 67.75 113 LEU A CA 1
ATOM 833 C C . LEU A 1 113 ? 9.731 4.949 -30.382 1.00 67.75 113 LEU A C 1
ATOM 835 O O . LEU A 1 113 ? 9.706 5.284 -29.196 1.00 67.75 113 LEU A O 1
ATOM 839 N N . ALA A 1 114 ? 8.619 4.550 -31.013 1.00 72.44 114 ALA A N 1
ATOM 840 C CA . ALA A 1 114 ? 7.336 4.426 -30.336 1.00 72.44 114 ALA A CA 1
ATOM 841 C C . ALA A 1 114 ? 7.364 3.332 -29.263 1.00 72.44 114 ALA A C 1
ATOM 843 O O . ALA A 1 114 ? 6.808 3.551 -28.186 1.00 72.44 114 ALA A O 1
ATOM 844 N N . SER A 1 115 ? 8.003 2.184 -29.521 1.00 72.94 115 SER A N 1
ATOM 845 C CA . SER A 1 115 ? 8.122 1.129 -28.520 1.00 72.94 115 SER A CA 1
ATOM 846 C C . SER A 1 115 ? 8.960 1.585 -27.337 1.00 72.94 115 SER A C 1
ATOM 848 O O . SER A 1 115 ? 8.500 1.425 -26.220 1.00 72.94 115 SER A O 1
ATOM 850 N N . ASP A 1 116 ? 10.098 2.240 -27.521 1.00 70.62 116 ASP A N 1
ATOM 851 C CA . ASP A 1 116 ? 10.974 2.590 -26.396 1.00 70.62 116 ASP A CA 1
ATOM 852 C C . ASP A 1 116 ? 10.375 3.692 -25.512 1.00 70.62 116 ASP A C 1
ATOM 854 O O . ASP A 1 116 ? 10.339 3.574 -24.278 1.00 70.62 116 ASP A O 1
ATOM 858 N N . ALA A 1 117 ? 9.777 4.714 -26.133 1.00 68.75 117 ALA A N 1
ATOM 859 C CA . ALA A 1 117 ? 9.070 5.776 -25.423 1.00 68.75 117 ALA A CA 1
ATOM 860 C C . ALA A 1 117 ? 7.825 5.257 -24.681 1.00 68.75 117 ALA A C 1
ATOM 862 O O . ALA A 1 117 ? 7.579 5.633 -23.525 1.00 68.75 117 ALA A O 1
ATOM 863 N N . LEU A 1 118 ? 7.049 4.364 -25.313 1.00 74.00 118 LEU A N 1
ATOM 864 C CA . LEU A 1 118 ? 5.952 3.675 -24.639 1.00 74.00 118 LEU A CA 1
ATOM 865 C C . LEU A 1 118 ? 6.517 2.801 -23.518 1.00 74.00 118 LEU A C 1
ATOM 867 O O . LEU A 1 118 ? 6.041 2.881 -22.387 1.00 74.00 118 LEU A O 1
ATOM 871 N N . PHE A 1 119 ? 7.549 1.998 -23.779 1.00 75.00 119 PHE A N 1
ATOM 872 C CA . PHE A 1 119 ? 7.900 0.919 -22.876 1.00 75.00 119 PHE A CA 1
ATOM 873 C C . PHE A 1 119 ? 8.624 1.397 -21.598 1.00 75.00 119 PHE A C 1
ATOM 875 O O . PHE A 1 119 ? 8.440 0.826 -20.517 1.00 75.00 119 PHE A O 1
ATOM 882 N N . GLY A 1 120 ? 9.428 2.456 -21.686 1.00 73.81 120 GLY A N 1
ATOM 883 C CA . GLY A 1 120 ? 10.139 3.012 -20.531 1.00 73.81 120 GLY A CA 1
ATOM 884 C C . GLY A 1 120 ? 9.320 4.055 -19.769 1.00 73.81 120 GLY A C 1
ATOM 885 O O . GLY A 1 120 ? 9.007 3.898 -18.580 1.00 73.81 120 GLY A O 1
ATOM 886 N N . GLY A 1 121 ? 8.962 5.138 -20.461 1.00 76.56 121 GLY A N 1
ATOM 887 C CA . GLY A 1 121 ? 8.339 6.314 -19.855 1.00 76.56 121 GLY A CA 1
ATOM 888 C C . GLY A 1 121 ? 6.903 6.058 -19.404 1.00 76.56 121 GLY A C 1
ATOM 889 O O . GLY A 1 121 ? 6.574 6.258 -18.230 1.00 76.56 121 GLY A O 1
ATOM 890 N N . LEU A 1 122 ? 6.048 5.563 -20.308 1.00 83.31 122 LEU A N 1
ATOM 891 C CA . LEU A 1 122 ? 4.631 5.342 -19.999 1.00 83.31 122 LEU A CA 1
ATOM 892 C C . LEU A 1 122 ? 4.447 4.273 -18.918 1.00 83.31 122 LEU A C 1
ATOM 894 O O . LEU A 1 122 ? 3.618 4.464 -18.031 1.00 83.31 122 LEU A O 1
ATOM 898 N N . ARG A 1 123 ? 5.248 3.198 -18.927 1.00 85.62 123 ARG A N 1
ATOM 899 C CA . ARG A 1 123 ? 5.245 2.182 -17.859 1.00 85.62 123 ARG A CA 1
ATOM 900 C C . ARG A 1 123 ? 5.422 2.807 -16.482 1.00 85.62 123 ARG A C 1
ATOM 902 O O . ARG A 1 123 ? 4.656 2.520 -15.563 1.00 85.62 123 ARG A O 1
ATOM 909 N N . THR A 1 124 ? 6.446 3.644 -16.341 1.00 84.94 124 THR A N 1
ATOM 910 C CA . THR A 1 124 ? 6.816 4.234 -15.051 1.00 84.94 124 THR A CA 1
ATOM 911 C C . THR A 1 124 ? 5.744 5.217 -14.581 1.00 84.94 124 THR A C 1
ATOM 913 O O . THR A 1 124 ? 5.363 5.206 -13.412 1.00 84.94 124 THR A O 1
ATOM 916 N N . MET A 1 125 ? 5.168 5.991 -15.506 1.00 85.88 125 MET A N 1
ATOM 917 C CA . MET A 1 125 ? 4.033 6.877 -15.223 1.00 85.88 125 MET A CA 1
ATOM 918 C C . MET A 1 125 ? 2.779 6.096 -14.809 1.00 85.88 125 MET A C 1
ATOM 920 O O . MET A 1 125 ? 2.107 6.461 -13.845 1.00 85.88 125 MET A O 1
ATOM 924 N N . LEU A 1 126 ? 2.479 4.991 -15.496 1.00 90.06 126 LEU A N 1
ATOM 925 C CA . LEU A 1 126 ? 1.311 4.158 -15.217 1.00 90.06 126 LEU A CA 1
ATOM 926 C C . LEU A 1 126 ? 1.408 3.475 -13.845 1.00 90.06 126 LEU A C 1
ATOM 928 O O . LEU A 1 126 ? 0.389 3.308 -13.180 1.00 90.06 126 LEU A O 1
ATOM 932 N N . HIS A 1 127 ? 2.622 3.158 -13.387 1.00 90.31 127 HIS A N 1
ATOM 933 C CA . HIS A 1 127 ? 2.886 2.625 -12.047 1.00 90.31 127 HIS A CA 1
ATOM 934 C C . HIS A 1 127 ? 2.685 3.666 -10.927 1.00 90.31 127 HIS A C 1
ATOM 936 O O . HIS A 1 127 ? 2.384 3.309 -9.792 1.00 90.31 127 HIS A O 1
ATOM 942 N N . MET A 1 128 ? 2.741 4.969 -11.220 1.00 93.06 128 MET A N 1
ATOM 943 C CA . MET A 1 128 ? 2.437 5.990 -10.208 1.00 93.06 128 MET A CA 1
ATOM 944 C C . MET A 1 128 ? 0.947 6.071 -9.859 1.00 93.06 128 MET A C 1
ATOM 946 O O . MET A 1 128 ? 0.601 6.457 -8.743 1.00 93.06 128 MET A O 1
ATOM 950 N N . ILE A 1 129 ? 0.056 5.693 -10.780 1.00 95.31 129 ILE A N 1
ATOM 951 C CA . ILE A 1 129 ? -1.396 5.712 -10.555 1.00 95.31 129 ILE A CA 1
ATOM 952 C C . ILE A 1 129 ? -1.794 4.819 -9.367 1.00 95.31 129 ILE A C 1
ATOM 954 O O . ILE A 1 129 ? -2.418 5.332 -8.432 1.00 95.31 129 ILE A O 1
ATOM 958 N N . PRO A 1 130 ? -1.454 3.514 -9.331 1.00 96.81 130 PRO A N 1
ATOM 959 C CA . PRO A 1 130 ? -1.797 2.673 -8.193 1.00 96.81 130 PRO A CA 1
ATOM 960 C C . PRO A 1 130 ? -1.117 3.127 -6.896 1.00 96.81 130 PRO A C 1
ATOM 962 O O . PRO A 1 130 ? -1.762 3.055 -5.849 1.00 96.81 130 PRO A O 1
ATOM 965 N N . LEU A 1 131 ? 0.116 3.648 -6.928 1.00 96.12 131 LEU A N 1
ATOM 966 C CA . LEU A 1 131 ? 0.768 4.219 -5.741 1.00 96.12 131 LEU A CA 1
ATOM 967 C C . LEU A 1 131 ? 0.018 5.444 -5.198 1.00 96.12 131 LEU A C 1
ATOM 969 O O . LEU A 1 131 ? -0.207 5.547 -3.992 1.00 96.12 131 LEU A O 1
ATOM 973 N N . ALA A 1 132 ? -0.432 6.348 -6.070 1.00 96.94 132 ALA A N 1
ATOM 974 C CA . ALA A 1 132 ? -1.222 7.513 -5.677 1.00 96.94 132 ALA A CA 1
ATOM 975 C C . ALA A 1 132 ? -2.585 7.107 -5.089 1.00 96.94 132 ALA A C 1
ATOM 977 O O . ALA A 1 132 ? -3.013 7.646 -4.063 1.00 96.94 132 ALA A O 1
ATOM 978 N N . VAL A 1 133 ? -3.246 6.108 -5.686 1.00 97.94 133 VAL A N 1
ATOM 979 C CA . VAL A 1 133 ? -4.493 5.530 -5.158 1.00 97.94 133 VAL A CA 1
ATOM 980 C C . VAL A 1 133 ? -4.265 4.896 -3.782 1.00 97.94 133 VAL A C 1
ATOM 982 O O . VAL A 1 133 ? -5.077 5.098 -2.875 1.00 97.94 133 VAL A O 1
ATOM 985 N N . GLN A 1 134 ? -3.156 4.176 -3.591 1.00 97.81 134 GLN A N 1
ATOM 986 C CA . GLN A 1 134 ? -2.777 3.602 -2.297 1.00 97.81 134 GLN A CA 1
ATOM 987 C C . GLN A 1 134 ? -2.469 4.679 -1.259 1.00 97.81 134 GLN A C 1
ATOM 989 O O . GLN A 1 134 ? -2.927 4.549 -0.127 1.00 97.81 134 GLN A O 1
ATOM 994 N N . LEU A 1 135 ? -1.771 5.758 -1.625 1.00 97.75 135 LEU A N 1
ATOM 995 C CA . LEU A 1 135 ? -1.493 6.886 -0.734 1.00 97.75 135 LEU A CA 1
ATOM 996 C C . LEU A 1 135 ? -2.790 7.561 -0.267 1.00 97.75 135 LEU A C 1
ATOM 998 O O . LEU A 1 135 ? -2.981 7.760 0.934 1.00 97.75 135 LEU A O 1
ATOM 1002 N N . LEU A 1 136 ? -3.705 7.867 -1.191 1.00 97.94 136 LEU A N 1
ATOM 1003 C CA . LEU A 1 136 ? -5.007 8.459 -0.864 1.00 97.94 136 LEU A CA 1
ATOM 1004 C C . LEU A 1 136 ? -5.854 7.509 -0.006 1.00 97.94 136 LEU A C 1
ATOM 1006 O O . LEU A 1 136 ? -6.476 7.918 0.979 1.00 97.94 136 LEU A O 1
ATOM 1010 N N . GLY A 1 137 ? -5.848 6.221 -0.350 1.00 97.81 137 GLY A N 1
ATOM 1011 C CA . GLY A 1 137 ? -6.504 5.186 0.434 1.00 97.81 137 GLY A CA 1
ATOM 1012 C C . GLY A 1 137 ? -5.933 5.083 1.844 1.00 97.81 137 GLY A C 1
ATOM 1013 O O . GLY A 1 137 ? -6.694 5.051 2.810 1.00 97.81 137 GLY A O 1
ATOM 1014 N N . ALA A 1 138 ? -4.608 5.093 1.977 1.00 97.31 138 ALA A N 1
ATOM 1015 C CA . ALA A 1 138 ? -3.898 5.045 3.246 1.00 97.31 138 ALA A CA 1
ATOM 1016 C C . ALA A 1 138 ? -4.162 6.292 4.091 1.00 97.31 138 ALA A C 1
ATOM 1018 O O . ALA A 1 138 ? -4.336 6.167 5.305 1.00 97.31 138 ALA A O 1
ATOM 1019 N N . TRP A 1 139 ? -4.261 7.470 3.468 1.00 96.38 139 TRP A N 1
ATOM 1020 C CA . TRP A 1 139 ? -4.662 8.703 4.139 1.00 96.38 139 TRP A CA 1
ATOM 1021 C C . TRP A 1 139 ? -6.002 8.518 4.844 1.00 96.38 139 TRP A C 1
ATOM 1023 O O . TRP A 1 139 ? -6.056 8.647 6.063 1.00 96.38 139 TRP A O 1
ATOM 1033 N N . TRP A 1 140 ? -7.054 8.109 4.128 1.00 95.50 140 TRP A N 1
ATOM 1034 C CA . TRP A 1 140 ? -8.371 7.887 4.739 1.00 95.50 140 TRP A CA 1
ATOM 1035 C C . TRP A 1 140 ? -8.428 6.690 5.683 1.00 95.50 140 TRP A C 1
ATOM 1037 O O . TRP A 1 140 ? -9.126 6.746 6.692 1.00 95.50 140 TRP A O 1
ATOM 1047 N N . TYR A 1 141 ? -7.705 5.616 5.371 1.00 95.94 141 TYR A N 1
ATOM 1048 C CA . TYR A 1 141 ? -7.682 4.403 6.183 1.00 95.94 141 TYR A CA 1
ATOM 1049 C C . TYR A 1 141 ? -7.037 4.649 7.551 1.00 95.94 141 TYR A C 1
ATOM 1051 O O . TYR A 1 141 ? -7.497 4.108 8.550 1.00 95.94 141 TYR A O 1
ATOM 1059 N N . THR A 1 142 ? -6.011 5.501 7.609 1.00 94.12 142 THR A N 1
ATOM 1060 C CA . THR A 1 142 ? -5.261 5.798 8.840 1.00 94.12 142 THR A CA 1
ATOM 1061 C C . THR A 1 142 ? -5.750 7.042 9.590 1.00 94.12 142 THR A C 1
ATOM 1063 O O . THR A 1 142 ? -5.170 7.388 10.628 1.00 94.12 142 THR A O 1
ATOM 1066 N N . LEU A 1 143 ? -6.815 7.706 9.113 1.00 89.94 143 LEU A N 1
ATOM 1067 C CA . LEU A 1 143 ? -7.462 8.805 9.838 1.00 89.94 143 LEU A CA 1
ATOM 1068 C C . LEU A 1 143 ? -7.934 8.343 11.220 1.00 89.94 143 LEU A C 1
ATOM 1070 O O . LEU A 1 143 ? -8.313 7.188 11.427 1.00 89.94 143 LEU A O 1
ATOM 1074 N N . ARG A 1 144 ? -7.903 9.266 12.181 1.00 83.00 144 ARG A N 1
ATOM 1075 C CA . ARG A 1 144 ? -8.400 9.022 13.537 1.00 83.00 144 ARG A CA 1
ATOM 1076 C C . ARG A 1 144 ? -9.896 9.315 13.601 1.00 83.00 144 ARG A C 1
ATOM 1078 O O . ARG A 1 144 ? -10.410 10.129 12.841 1.00 83.00 144 ARG A O 1
ATOM 1085 N N . GLU A 1 145 ? -10.578 8.626 14.508 1.00 75.50 145 GLU A N 1
ATOM 1086 C CA . GLU A 1 145 ? -12.009 8.805 14.758 1.00 75.50 145 GLU A CA 1
ATOM 1087 C C . GLU A 1 145 ? -12.331 10.207 15.294 1.00 75.50 145 GLU A C 1
ATOM 1089 O O . GLU A 1 145 ? -13.299 10.822 14.857 1.00 75.50 145 GLU A O 1
ATOM 1094 N N . VAL A 1 146 ? -11.461 10.749 16.147 1.00 62.06 146 VAL A N 1
ATOM 1095 C CA . VAL A 1 146 ? -11.613 12.075 16.749 1.00 62.06 146 VAL A CA 1
ATOM 1096 C C . VAL A 1 146 ? -10.316 12.848 16.515 1.00 62.06 146 VAL A C 1
ATOM 1098 O O . VAL A 1 146 ? -9.330 12.671 17.221 1.00 62.06 146 VAL A O 1
ATOM 1101 N N . GLU A 1 147 ? -10.288 13.669 15.465 1.00 52.16 147 GLU A N 1
ATOM 1102 C CA . GLU A 1 147 ? -9.295 14.747 15.296 1.00 52.16 147 GLU A CA 1
ATOM 1103 C C . GLU A 1 147 ? -9.733 16.020 16.066 1.00 52.16 147 GLU A C 1
ATOM 1105 O O . GLU A 1 147 ? -9.067 17.042 15.977 1.00 52.16 147 GLU A O 1
ATOM 1110 N N . THR A 1 148 ? -10.837 15.972 16.833 1.00 42.59 148 THR A N 1
ATOM 1111 C CA . THR A 1 148 ? -11.483 17.146 17.458 1.00 42.59 148 THR A CA 1
ATOM 1112 C C . THR A 1 148 ? -11.229 17.359 18.955 1.00 42.59 148 THR A C 1
ATOM 1114 O O . THR A 1 148 ? -11.757 18.324 19.491 1.00 42.59 148 THR A O 1
ATOM 1117 N N . ALA A 1 149 ? -10.412 16.557 19.641 1.00 42.62 149 ALA A N 1
ATOM 1118 C CA . ALA A 1 149 ? -9.981 16.895 21.001 1.00 42.62 149 ALA A CA 1
ATOM 1119 C C . ALA A 1 149 ? -8.547 16.418 21.246 1.00 42.62 149 ALA A C 1
ATOM 1121 O O . ALA A 1 149 ? -8.198 15.269 20.976 1.00 42.62 149 ALA A O 1
ATOM 1122 N N . GLU A 1 150 ? -7.714 17.342 21.708 1.00 50.44 150 GLU A N 1
ATOM 1123 C CA . GLU A 1 150 ? -6.256 17.297 21.840 1.00 50.44 150 GLU A CA 1
ATOM 1124 C C . GLU A 1 150 ? -5.793 16.391 22.991 1.00 50.44 150 GLU A C 1
ATOM 1126 O O . GLU A 1 150 ? -5.075 16.780 23.911 1.00 50.44 150 GLU A O 1
ATOM 1131 N N . VAL A 1 151 ? -6.248 15.146 22.966 1.00 52.66 151 VAL A N 1
ATOM 1132 C CA . VAL A 1 151 ? -6.076 14.222 24.072 1.00 52.66 151 VAL A CA 1
ATOM 1133 C C . VAL A 1 151 ? -5.000 13.216 23.772 1.00 52.66 151 VAL A C 1
ATOM 1135 O O . VAL A 1 151 ? -5.192 12.259 23.013 1.00 52.66 151 VAL A O 1
ATOM 1138 N N . LYS A 1 152 ? -3.880 13.379 24.469 1.00 54.69 152 LYS A N 1
ATOM 1139 C CA . LYS A 1 152 ? -2.808 12.398 24.430 1.00 54.69 152 LYS A CA 1
ATOM 1140 C C . LYS A 1 152 ? -3.194 11.139 25.194 1.00 54.69 152 LYS A C 1
ATOM 1142 O O . LYS A 1 152 ? -3.010 11.049 26.403 1.00 54.69 152 LYS A O 1
ATOM 1147 N N . THR A 1 153 ? -3.714 10.136 24.489 1.00 55.56 153 THR A N 1
ATOM 1148 C CA . THR A 1 153 ? -3.967 8.816 25.081 1.00 55.56 153 THR A CA 1
ATOM 1149 C C . THR A 1 153 ? -2.651 8.035 25.253 1.00 55.56 153 THR A C 1
ATOM 1151 O O . THR A 1 153 ? -1.797 8.032 24.357 1.00 55.56 153 THR A O 1
ATOM 1154 N N . PRO A 1 154 ? -2.447 7.319 26.375 1.00 51.78 154 PRO A N 1
ATOM 1155 C CA . PRO A 1 154 ? -1.286 6.452 26.577 1.00 51.78 154 PRO A CA 1
ATOM 1156 C C . PRO A 1 154 ? -1.320 5.276 25.581 1.00 51.78 154 PRO A C 1
ATOM 1158 O O . PRO A 1 154 ? -1.945 4.246 25.803 1.00 51.78 154 PRO A O 1
ATOM 1161 N N . GLY A 1 155 ? -0.672 5.453 24.425 1.00 59.88 155 GLY A N 1
ATOM 1162 C CA . GLY A 1 155 ? -0.718 4.525 23.282 1.00 59.88 155 GLY A CA 1
ATOM 1163 C C . GLY A 1 155 ? -0.825 5.212 21.912 1.00 59.88 155 GLY A C 1
ATOM 1164 O O . GLY A 1 155 ? -0.630 4.567 20.870 1.00 59.88 155 GLY A O 1
ATOM 1165 N N . GLU A 1 156 ? -1.074 6.519 21.911 1.00 64.69 156 GLU A N 1
ATOM 1166 C CA . GLU A 1 156 ? -1.064 7.408 20.753 1.00 64.69 156 GLU A CA 1
ATOM 1167 C C . GLU A 1 156 ? 0.254 7.428 19.949 1.00 64.69 156 GLU A C 1
ATOM 1169 O O . GLU A 1 156 ? 0.176 7.341 18.714 1.00 64.69 156 GLU A O 1
ATOM 1174 N N . PRO A 1 157 ? 1.470 7.427 20.555 1.00 73.00 157 PRO A N 1
ATOM 1175 C CA . PRO A 1 157 ? 2.693 7.557 19.764 1.00 73.00 157 PRO A CA 1
ATOM 1176 C C . PRO A 1 157 ? 2.873 6.392 18.787 1.00 73.00 157 PRO A C 1
ATOM 1178 O O . PRO A 1 157 ? 3.467 6.565 17.728 1.00 73.00 157 PRO A O 1
ATOM 1181 N N . LYS A 1 158 ? 2.322 5.205 19.082 1.00 80.31 158 LYS A N 1
ATOM 1182 C CA . LYS A 1 158 ? 2.399 4.055 18.170 1.00 80.31 158 LYS A CA 1
ATOM 1183 C C . LYS A 1 158 ? 1.489 4.205 16.945 1.00 80.31 158 LYS A C 1
ATOM 1185 O O . LYS A 1 158 ? 1.915 3.853 15.853 1.00 80.31 158 LYS A O 1
ATOM 1190 N N . GLN A 1 159 ? 0.266 4.732 17.087 1.00 82.31 159 GLN A N 1
ATOM 1191 C CA . GLN A 1 159 ? -0.644 4.900 15.937 1.00 82.31 159 GLN A CA 1
ATOM 1192 C C . GLN A 1 159 ? -0.126 5.968 14.984 1.00 82.31 159 GLN A C 1
ATOM 1194 O O . GLN A 1 159 ? -0.137 5.783 13.769 1.00 82.31 159 GLN A O 1
ATOM 1199 N N . GLN A 1 160 ? 0.365 7.070 15.552 1.00 87.50 160 GLN A N 1
ATOM 1200 C CA . GLN A 1 160 ? 0.953 8.152 14.782 1.00 87.50 160 GLN A CA 1
ATOM 1201 C C . GLN A 1 160 ? 2.176 7.682 13.995 1.00 87.50 160 GLN A C 1
ATOM 1203 O O . GLN A 1 160 ? 2.284 8.003 12.818 1.00 87.50 160 GLN A O 1
ATOM 1208 N N . ARG A 1 161 ? 3.041 6.858 14.605 1.00 91.75 161 ARG A N 1
ATOM 1209 C CA . ARG A 1 161 ? 4.188 6.251 13.914 1.00 91.75 161 ARG A CA 1
ATOM 1210 C C . ARG A 1 161 ? 3.763 5.427 12.703 1.00 91.75 161 ARG A C 1
ATOM 1212 O O . ARG A 1 161 ? 4.363 5.592 11.651 1.00 91.75 161 ARG A O 1
ATOM 1219 N N . TRP A 1 162 ? 2.724 4.595 12.812 1.00 93.19 162 TRP A N 1
ATOM 1220 C CA . TRP A 1 162 ? 2.251 3.802 11.669 1.00 93.19 162 TRP A CA 1
ATOM 1221 C C . TRP A 1 162 ? 1.637 4.659 10.565 1.00 93.19 162 TRP A C 1
ATOM 1223 O O . TRP A 1 162 ? 1.925 4.420 9.395 1.00 93.19 162 TRP A O 1
ATOM 1233 N N . ARG A 1 163 ? 0.853 5.687 10.915 1.00 93.69 163 ARG A N 1
ATOM 1234 C CA . ARG A 1 163 ? 0.318 6.652 9.938 1.00 93.69 163 ARG A CA 1
ATOM 1235 C C . ARG A 1 163 ? 1.451 7.373 9.209 1.00 93.69 163 ARG A C 1
ATOM 1237 O O . ARG A 1 163 ? 1.476 7.362 7.984 1.00 93.69 163 ARG A O 1
ATOM 1244 N N . ILE A 1 164 ? 2.405 7.941 9.949 1.00 94.88 164 ILE A N 1
ATOM 1245 C CA . ILE A 1 164 ? 3.559 8.643 9.373 1.00 94.88 164 ILE A CA 1
ATOM 1246 C C . ILE A 1 164 ? 4.374 7.693 8.495 1.00 94.88 164 ILE A C 1
ATOM 1248 O O . ILE A 1 164 ? 4.642 8.038 7.355 1.00 94.88 164 ILE A O 1
ATOM 1252 N N . ALA A 1 165 ? 4.703 6.490 8.975 1.00 95.75 165 ALA A N 1
ATOM 1253 C CA . ALA A 1 165 ? 5.448 5.504 8.193 1.00 95.75 165 ALA A CA 1
ATOM 1254 C C . ALA A 1 165 ? 4.717 5.129 6.895 1.00 95.75 165 ALA A C 1
ATOM 1256 O O . ALA A 1 165 ? 5.334 5.091 5.838 1.00 95.75 165 ALA A O 1
ATOM 1257 N N . THR A 1 166 ? 3.396 4.923 6.955 1.00 96.31 166 THR A N 1
ATOM 1258 C CA . THR A 1 166 ? 2.594 4.580 5.770 1.00 96.31 166 THR A CA 1
ATOM 1259 C C . THR A 1 166 ? 2.617 5.704 4.735 1.00 96.31 166 THR A C 1
ATOM 1261 O O . THR A 1 166 ? 2.915 5.473 3.567 1.00 96.31 166 THR A O 1
ATOM 1264 N N . LEU A 1 167 ? 2.321 6.934 5.166 1.00 96.94 167 LEU A N 1
ATOM 1265 C CA . LEU A 1 167 ? 2.216 8.092 4.277 1.00 96.94 167 LEU A CA 1
ATOM 1266 C C . LEU A 1 167 ? 3.578 8.533 3.737 1.00 96.94 167 LEU A C 1
ATOM 1268 O O . LEU A 1 167 ? 3.707 8.771 2.539 1.00 96.94 167 LEU A O 1
ATOM 1272 N N . ALA A 1 168 ? 4.593 8.602 4.600 1.00 97.19 168 ALA A N 1
ATOM 1273 C CA . ALA A 1 168 ? 5.954 8.933 4.198 1.00 97.19 168 ALA A CA 1
ATOM 1274 C C . ALA A 1 168 ? 6.538 7.850 3.284 1.00 97.19 168 ALA A C 1
ATOM 1276 O O . ALA A 1 168 ? 7.194 8.190 2.309 1.00 97.19 168 ALA A O 1
ATOM 1277 N N . GLY A 1 169 ? 6.256 6.568 3.548 1.00 97.25 169 GLY A N 1
ATOM 1278 C CA . GLY A 1 169 ? 6.690 5.456 2.704 1.00 97.25 169 GLY A CA 1
ATOM 1279 C C . GLY A 1 169 ? 6.127 5.546 1.285 1.00 97.25 169 GLY A C 1
ATOM 1280 O O . GLY A 1 169 ? 6.896 5.512 0.327 1.00 97.25 169 GLY A O 1
ATOM 1281 N N . TYR A 1 170 ? 4.810 5.742 1.134 1.00 97.56 170 TYR A N 1
ATOM 1282 C CA . TYR A 1 170 ? 4.201 5.918 -0.191 1.00 97.56 170 TYR A CA 1
ATOM 1283 C C . TYR A 1 170 ? 4.659 7.210 -0.875 1.00 97.56 170 TYR A C 1
ATOM 1285 O O . TYR A 1 170 ? 4.971 7.184 -2.061 1.00 97.56 170 TYR A O 1
ATOM 1293 N N . GLY A 1 171 ? 4.734 8.329 -0.146 1.00 97.38 171 GLY A N 1
ATOM 1294 C CA . GLY A 1 171 ? 5.222 9.596 -0.698 1.00 97.38 171 GLY A CA 1
ATOM 1295 C C . GLY A 1 171 ? 6.667 9.499 -1.194 1.00 97.38 171 GLY A C 1
ATOM 1296 O O . GLY A 1 171 ? 6.973 9.961 -2.290 1.00 97.38 171 GLY A O 1
ATOM 1297 N N . PHE A 1 172 ? 7.536 8.836 -0.427 1.00 97.62 172 PHE A N 1
ATOM 1298 C CA . PHE A 1 172 ? 8.919 8.563 -0.814 1.00 97.62 172 PHE A CA 1
ATOM 1299 C C . PHE A 1 172 ? 8.996 7.636 -2.030 1.00 97.62 172 PHE A C 1
ATOM 1301 O O . PHE A 1 172 ? 9.721 7.941 -2.972 1.00 97.62 172 PHE A O 1
ATOM 1308 N N . ALA A 1 173 ? 8.205 6.556 -2.055 1.00 95.75 173 ALA A N 1
ATOM 1309 C CA . ALA A 1 173 ? 8.149 5.648 -3.197 1.00 95.75 173 ALA A CA 1
ATOM 1310 C C . ALA A 1 173 ? 7.748 6.379 -4.487 1.00 95.75 173 ALA A C 1
ATOM 1312 O O . ALA A 1 173 ? 8.456 6.276 -5.483 1.00 95.75 173 ALA A O 1
ATOM 1313 N N . ILE A 1 174 ? 6.683 7.187 -4.442 1.00 96.25 174 ILE A N 1
ATOM 1314 C CA . ILE A 1 174 ? 6.227 7.995 -5.583 1.00 96.25 174 ILE A CA 1
ATOM 1315 C C . ILE A 1 174 ? 7.319 8.966 -6.041 1.00 96.25 174 ILE A C 1
ATOM 1317 O O . ILE A 1 174 ? 7.584 9.052 -7.237 1.00 96.25 174 ILE A O 1
ATOM 1321 N N . ALA A 1 175 ? 7.971 9.676 -5.114 1.00 96.69 175 ALA A N 1
ATOM 1322 C CA . ALA A 1 175 ? 9.039 10.613 -5.454 1.00 96.69 175 ALA A CA 1
ATOM 1323 C C . ALA A 1 175 ? 10.212 9.906 -6.154 1.00 96.69 175 ALA A C 1
ATOM 1325 O O . ALA A 1 175 ? 10.665 10.368 -7.198 1.00 96.69 175 ALA A O 1
ATOM 1326 N N . CYS A 1 176 ? 10.654 8.757 -5.637 1.00 95.56 176 CYS A N 1
ATOM 1327 C CA . CYS A 1 176 ? 11.720 7.964 -6.247 1.00 95.56 176 CYS A CA 1
ATOM 1328 C C . CYS A 1 176 ? 11.323 7.394 -7.619 1.00 95.56 176 CYS A C 1
ATOM 1330 O O . CYS A 1 176 ? 12.127 7.444 -8.550 1.00 95.56 176 CYS A O 1
ATOM 1332 N N . THR A 1 177 ? 10.089 6.904 -7.777 1.00 93.25 177 THR A N 1
ATOM 1333 C CA . THR A 1 177 ? 9.563 6.444 -9.073 1.00 93.25 177 THR A CA 1
ATOM 1334 C C . THR A 1 177 ? 9.488 7.588 -10.083 1.00 93.25 177 THR A C 1
ATOM 1336 O O . THR A 1 177 ? 9.870 7.407 -11.237 1.00 93.25 177 THR A O 1
ATOM 1339 N N . LEU A 1 178 ? 9.069 8.783 -9.658 1.00 94.12 178 LEU A N 1
ATOM 1340 C CA . LEU A 1 178 ? 9.062 9.975 -10.503 1.00 94.12 178 LEU A CA 1
ATOM 1341 C C . LEU A 1 178 ? 10.484 10.377 -10.915 1.00 94.12 178 LEU A C 1
ATOM 1343 O O . LEU A 1 178 ? 10.714 10.669 -12.085 1.00 94.12 178 LEU A O 1
ATOM 1347 N N . THR A 1 179 ? 11.450 10.348 -9.991 1.00 93.25 179 THR A N 1
ATOM 1348 C CA . THR A 1 179 ? 12.864 10.591 -10.311 1.00 93.25 179 THR A CA 1
ATOM 1349 C C . THR A 1 179 ? 13.383 9.581 -11.332 1.00 93.25 179 THR A C 1
ATOM 1351 O O . THR A 1 179 ? 14.002 9.988 -12.311 1.00 93.25 179 THR A O 1
ATOM 1354 N N . ALA A 1 180 ? 13.092 8.288 -11.160 1.00 90.88 180 ALA A N 1
ATOM 1355 C CA . ALA A 1 180 ? 13.457 7.263 -12.135 1.00 90.88 180 ALA A CA 1
ATOM 1356 C C . ALA A 1 180 ? 12.821 7.537 -13.509 1.00 90.88 180 ALA A C 1
ATOM 1358 O O . ALA A 1 180 ? 13.506 7.446 -14.524 1.00 90.88 180 ALA A O 1
ATOM 1359 N N . ALA A 1 181 ? 11.547 7.940 -13.547 1.00 89.56 181 ALA A N 1
ATOM 1360 C CA . ALA A 1 181 ? 10.851 8.278 -14.786 1.00 89.56 181 ALA A CA 1
ATOM 1361 C C . ALA A 1 181 ? 11.485 9.479 -15.503 1.00 89.56 181 ALA A C 1
ATOM 1363 O O . ALA A 1 181 ? 11.698 9.428 -16.711 1.00 89.56 181 ALA A O 1
ATOM 1364 N N . ILE A 1 182 ? 11.812 10.543 -14.760 1.00 90.31 182 ILE A N 1
ATOM 1365 C CA . ILE A 1 182 ? 12.478 11.736 -15.298 1.00 90.31 182 ILE A CA 1
ATOM 1366 C C . ILE A 1 182 ? 13.859 11.370 -15.835 1.00 90.31 182 ILE A C 1
ATOM 1368 O O . ILE A 1 182 ? 14.201 11.796 -16.929 1.00 90.31 182 ILE A O 1
ATOM 1372 N N . LEU A 1 183 ? 14.632 10.559 -15.106 1.00 88.00 183 LEU A N 1
ATOM 1373 C CA . LEU A 1 183 ? 15.942 10.094 -15.563 1.00 88.00 183 LEU A CA 1
ATOM 1374 C C . LEU A 1 183 ? 15.835 9.255 -16.838 1.00 88.00 183 LEU A C 1
ATOM 1376 O O . LEU A 1 183 ? 16.661 9.415 -17.724 1.00 88.00 183 LEU A O 1
ATOM 1380 N N . VAL A 1 184 ? 14.821 8.395 -16.959 1.00 85.44 184 VAL A N 1
ATOM 1381 C CA . VAL A 1 184 ? 14.581 7.631 -18.193 1.00 85.44 184 VAL A CA 1
ATOM 1382 C C . VAL A 1 184 ? 14.219 8.565 -19.351 1.00 85.44 184 VAL A C 1
ATOM 1384 O O . VAL A 1 184 ? 14.752 8.426 -20.448 1.00 85.44 184 VAL A O 1
ATOM 1387 N N . TRP A 1 185 ? 13.345 9.541 -19.100 1.00 84.56 185 TRP A N 1
ATOM 1388 C CA . TRP A 1 185 ? 12.851 10.469 -20.119 1.00 84.56 185 TRP A CA 1
ATOM 1389 C C . TRP A 1 185 ? 13.886 11.517 -20.550 1.00 84.56 185 TRP A C 1
ATOM 1391 O O . TRP A 1 185 ? 13.879 11.949 -21.697 1.00 84.56 185 TRP A O 1
ATOM 1401 N N . ALA A 1 186 ? 14.801 11.902 -19.656 1.00 84.94 186 ALA A N 1
ATOM 1402 C CA . ALA A 1 186 ? 15.854 12.886 -19.912 1.00 84.94 186 ALA A CA 1
ATOM 1403 C C . ALA A 1 186 ? 16.966 12.385 -20.852 1.00 84.94 186 ALA A C 1
ATOM 1405 O O . ALA A 1 186 ? 17.877 13.150 -21.162 1.00 84.94 186 ALA A O 1
ATOM 1406 N N . GLY A 1 187 ? 16.877 11.141 -21.329 1.00 68.12 187 GLY A N 1
ATOM 1407 C CA . GLY A 1 187 ? 17.668 10.665 -22.456 1.00 68.12 187 GLY A CA 1
ATOM 1408 C C . GLY A 1 187 ? 18.492 9.442 -22.115 1.00 68.12 187 GLY A C 1
ATOM 1409 O O . GLY A 1 187 ? 19.703 9.549 -21.985 1.00 68.12 187 GLY A O 1
ATOM 1410 N N . PHE A 1 188 ? 17.857 8.274 -21.996 1.00 64.25 188 PHE A N 1
ATOM 1411 C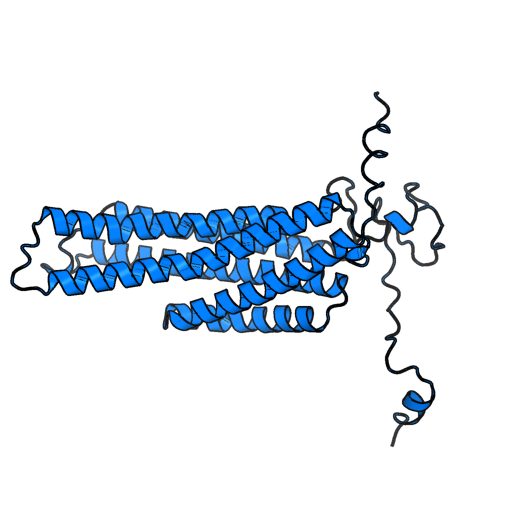 CA . PHE A 1 188 ? 18.557 7.061 -22.418 1.00 64.25 188 PHE A CA 1
ATOM 1412 C C . PHE A 1 188 ? 18.755 7.185 -23.935 1.00 64.25 188 PHE A C 1
ATOM 1414 O O . PHE A 1 188 ? 17.752 7.237 -24.648 1.00 64.25 188 PHE A O 1
ATOM 1421 N N . PRO A 1 189 ? 19.996 7.308 -24.437 1.00 58.28 189 PRO A N 1
ATOM 1422 C CA . PRO A 1 189 ? 20.234 7.290 -25.874 1.00 58.28 189 PRO A CA 1
ATOM 1423 C C . PRO A 1 189 ? 19.782 5.928 -26.408 1.00 58.28 189 PRO A C 1
ATOM 1425 O O . PRO A 1 189 ? 20.051 4.910 -25.777 1.00 58.28 189 PRO A O 1
ATOM 1428 N N . GLU A 1 190 ? 19.091 5.887 -27.542 1.00 58.19 190 GLU A N 1
ATOM 1429 C CA . GLU A 1 190 ? 18.564 4.634 -28.113 1.00 58.19 190 GLU A CA 1
ATOM 1430 C C . GLU A 1 190 ? 19.689 3.649 -28.514 1.00 58.19 190 GLU A C 1
ATOM 1432 O O . GLU A 1 190 ? 19.468 2.444 -28.612 1.00 58.19 190 GLU A O 1
ATOM 1437 N N . ASP A 1 191 ? 20.933 4.135 -28.611 1.00 58.78 191 ASP A N 1
ATOM 1438 C CA . ASP A 1 191 ? 22.088 3.405 -29.148 1.00 58.78 191 ASP A CA 1
ATOM 1439 C C . ASP A 1 191 ? 22.994 2.727 -28.090 1.00 58.78 191 ASP A C 1
ATOM 1441 O O . ASP A 1 191 ? 24.133 2.362 -28.383 1.00 58.78 191 ASP A O 1
ATOM 1445 N N . ILE A 1 192 ? 22.516 2.506 -26.856 1.00 53.66 192 ILE A N 1
ATOM 1446 C CA . ILE A 1 192 ? 23.301 1.927 -25.729 1.00 5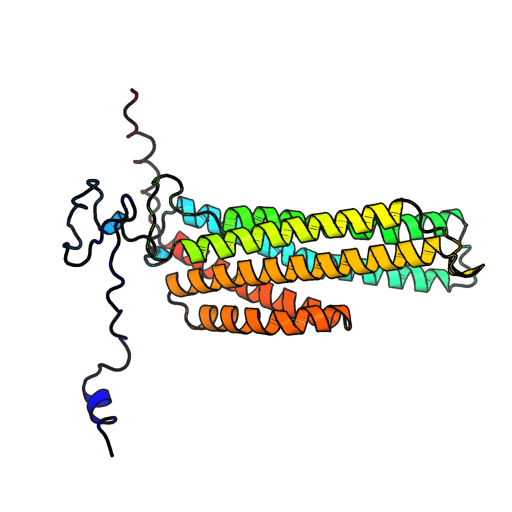3.66 192 ILE A CA 1
ATOM 1447 C C . ILE A 1 192 ? 23.997 0.599 -26.075 1.00 53.66 192 ILE A C 1
ATOM 1449 O O . ILE A 1 192 ? 25.044 0.269 -25.515 1.00 53.66 192 ILE A O 1
ATOM 1453 N N . PHE A 1 193 ? 23.418 -0.186 -26.985 1.00 56.72 193 PHE A N 1
ATOM 1454 C CA . PHE A 1 193 ? 23.952 -1.493 -27.367 1.00 56.72 193 PHE A CA 1
ATOM 1455 C C . PHE A 1 193 ? 24.854 -1.462 -28.608 1.00 56.72 193 PHE A C 1
ATOM 1457 O O . PHE A 1 193 ? 25.480 -2.480 -28.899 1.00 56.72 193 PHE A O 1
ATOM 1464 N N . ALA A 1 194 ? 24.935 -0.336 -29.326 1.00 60.97 194 ALA A N 1
ATOM 1465 C CA . ALA A 1 194 ? 25.686 -0.242 -30.577 1.00 60.97 194 ALA A CA 1
ATOM 1466 C C . ALA A 1 194 ? 27.164 0.133 -30.357 1.00 60.97 194 ALA A C 1
ATOM 1468 O O . ALA A 1 194 ? 28.033 -0.538 -30.908 1.00 60.97 194 ALA A O 1
ATOM 1469 N N . ASP A 1 195 ? 27.455 1.119 -29.497 1.00 68.69 195 ASP A N 1
ATOM 1470 C CA . ASP A 1 195 ? 28.810 1.697 -29.362 1.00 68.69 195 ASP A CA 1
ATOM 1471 C C . ASP A 1 195 ? 29.446 1.541 -27.964 1.00 68.69 195 ASP A C 1
ATOM 1473 O O . ASP A 1 195 ? 30.531 2.059 -27.687 1.00 68.69 195 ASP A O 1
ATOM 1477 N N . GLY A 1 196 ? 28.812 0.760 -27.086 1.00 69.81 196 GLY A N 1
ATOM 1478 C CA . GLY A 1 196 ? 29.229 0.597 -25.694 1.00 69.81 196 GLY A CA 1
ATOM 1479 C C . GLY A 1 196 ? 28.740 1.737 -24.796 1.00 69.81 196 GLY A C 1
ATOM 1480 O O . GLY A 1 196 ? 28.494 2.856 -25.235 1.00 69.81 196 GLY A O 1
ATOM 1481 N N . LEU A 1 197 ? 28.580 1.433 -23.506 1.00 73.81 197 LEU A N 1
ATOM 1482 C CA . LEU A 1 197 ? 28.114 2.404 -22.518 1.00 73.81 197 LEU A CA 1
ATOM 1483 C C . LEU A 1 197 ? 29.190 3.468 -22.281 1.00 73.81 197 LEU A C 1
ATOM 1485 O O . LEU A 1 197 ? 30.230 3.179 -21.683 1.00 73.81 197 LEU A O 1
ATOM 1489 N N . ASP A 1 198 ? 28.927 4.707 -22.692 1.00 83.44 198 ASP A N 1
ATOM 1490 C CA . ASP A 1 198 ? 29.728 5.834 -22.224 1.00 83.44 198 ASP A CA 1
ATOM 1491 C C . ASP A 1 198 ? 29.562 6.023 -20.696 1.00 83.44 198 ASP A C 1
ATOM 1493 O O . ASP A 1 198 ? 28.640 5.503 -20.051 1.00 83.44 198 ASP A O 1
ATOM 1497 N N . GLY A 1 199 ? 30.484 6.763 -20.072 1.00 85.00 199 GLY A N 1
ATOM 1498 C CA . GLY A 1 199 ? 30.449 6.982 -18.621 1.00 85.00 199 GLY A CA 1
ATOM 1499 C C . GLY A 1 199 ? 29.156 7.654 -18.133 1.00 85.00 199 GLY A C 1
ATOM 1500 O O . GLY A 1 199 ? 28.735 7.423 -16.996 1.00 85.00 199 GLY A O 1
ATOM 1501 N N . THR A 1 200 ? 28.497 8.446 -18.984 1.00 82.94 200 THR A N 1
ATOM 1502 C CA . THR A 1 200 ? 27.228 9.111 -18.666 1.00 82.94 200 THR A CA 1
ATOM 1503 C C . THR A 1 200 ? 26.053 8.133 -18.625 1.00 82.94 200 THR A C 1
ATOM 1505 O O . THR A 1 200 ? 25.269 8.174 -17.673 1.00 82.94 200 THR A O 1
ATOM 1508 N N . GLN A 1 201 ? 25.977 7.189 -19.562 1.00 82.50 201 GLN A N 1
ATOM 1509 C CA . GLN A 1 201 ? 24.954 6.144 -19.602 1.00 82.50 201 GLN A CA 1
ATOM 1510 C C . GLN A 1 201 ? 25.093 5.177 -18.418 1.00 82.50 201 GLN A C 1
ATOM 1512 O O . GLN A 1 201 ? 24.090 4.822 -17.791 1.00 82.50 201 GLN A O 1
ATOM 1517 N N . MET A 1 202 ? 26.324 4.799 -18.042 1.00 85.88 202 MET A N 1
ATOM 1518 C CA . MET A 1 202 ? 26.558 3.985 -16.839 1.00 85.88 202 MET A CA 1
ATOM 1519 C C . MET A 1 202 ? 26.059 4.690 -15.572 1.00 85.88 202 MET A C 1
ATOM 1521 O O . MET A 1 202 ? 25.400 4.072 -14.731 1.00 85.88 202 MET A O 1
ATOM 1525 N N . PHE A 1 203 ? 26.350 5.988 -15.436 1.00 87.69 203 PHE A N 1
ATOM 1526 C CA . PHE A 1 203 ? 25.904 6.785 -14.296 1.00 87.69 203 PHE A CA 1
ATOM 1527 C C . PHE A 1 203 ? 24.374 6.883 -14.232 1.00 87.69 203 PHE A C 1
ATOM 1529 O O . PHE A 1 203 ? 23.784 6.677 -13.170 1.00 87.69 203 PHE A O 1
ATOM 1536 N N . GLN A 1 204 ? 23.716 7.140 -15.362 1.00 85.69 204 GLN A N 1
ATOM 1537 C CA . GLN A 1 204 ? 22.260 7.240 -15.443 1.00 85.69 204 GLN A CA 1
ATOM 1538 C C . GLN A 1 204 ? 21.570 5.905 -15.138 1.00 85.69 204 GLN A C 1
ATOM 1540 O O . GLN A 1 204 ? 20.622 5.876 -14.351 1.00 85.69 204 GLN A O 1
ATOM 1545 N N . ALA A 1 205 ? 22.076 4.791 -15.675 1.00 85.56 205 ALA A N 1
ATOM 1546 C CA . ALA A 1 205 ? 21.575 3.456 -15.356 1.00 85.56 205 ALA A CA 1
ATOM 1547 C C . ALA A 1 205 ? 21.711 3.143 -13.856 1.00 85.56 205 ALA A C 1
ATOM 1549 O O . ALA A 1 205 ? 20.755 2.680 -13.225 1.00 85.56 205 ALA A O 1
ATOM 1550 N N . ALA A 1 206 ? 22.863 3.465 -13.258 1.00 89.31 206 ALA A N 1
ATOM 1551 C CA . ALA A 1 206 ? 23.076 3.321 -11.822 1.00 89.31 206 ALA A CA 1
ATOM 1552 C C . ALA A 1 206 ? 22.114 4.201 -11.003 1.00 89.31 206 ALA A C 1
ATOM 1554 O O . ALA A 1 206 ? 21.557 3.736 -10.007 1.00 89.31 206 ALA A O 1
ATOM 1555 N N . ALA A 1 207 ? 21.861 5.440 -11.437 1.00 90.69 207 ALA A N 1
ATOM 1556 C CA . ALA A 1 207 ? 20.931 6.356 -10.780 1.00 90.69 207 ALA A CA 1
ATOM 1557 C C . ALA A 1 207 ? 19.476 5.861 -10.846 1.00 90.69 207 ALA A C 1
ATOM 1559 O O . ALA A 1 207 ? 18.773 5.886 -9.835 1.00 90.69 207 ALA A O 1
ATOM 1560 N N . VAL A 1 208 ? 19.031 5.348 -11.998 1.00 88.94 208 VAL A N 1
ATOM 1561 C CA . VAL A 1 208 ? 17.698 4.742 -12.160 1.00 88.94 208 VAL A CA 1
ATOM 1562 C C . VAL A 1 208 ? 17.557 3.496 -11.285 1.00 88.94 208 VAL A C 1
ATOM 1564 O O . VAL A 1 208 ? 16.543 3.327 -10.605 1.00 88.94 208 VAL A O 1
ATOM 1567 N N . MET A 1 209 ? 18.579 2.637 -11.245 1.00 89.62 209 MET A N 1
ATOM 1568 C CA . MET A 1 209 ? 18.584 1.454 -10.383 1.00 89.62 209 MET A CA 1
ATOM 1569 C C . MET A 1 209 ? 18.524 1.836 -8.898 1.00 89.62 209 MET A C 1
ATOM 1571 O O . MET A 1 209 ? 17.728 1.265 -8.149 1.00 89.62 209 MET A O 1
ATOM 1575 N N . ALA A 1 210 ? 19.296 2.842 -8.478 1.00 91.81 210 ALA A N 1
ATOM 1576 C CA . ALA A 1 210 ? 19.263 3.365 -7.117 1.00 91.81 210 ALA A CA 1
ATOM 1577 C C . ALA A 1 210 ? 17.889 3.959 -6.765 1.00 91.81 210 ALA A C 1
ATOM 1579 O O . ALA A 1 210 ? 17.347 3.657 -5.702 1.00 91.81 210 ALA A O 1
ATOM 1580 N N . ALA A 1 211 ? 17.288 4.743 -7.664 1.00 92.19 211 ALA A N 1
ATOM 1581 C CA . ALA A 1 211 ? 15.956 5.308 -7.471 1.00 92.19 211 ALA A CA 1
ATOM 1582 C C . ALA A 1 211 ? 14.887 4.212 -7.317 1.00 92.19 211 ALA A C 1
ATOM 1584 O O . ALA A 1 211 ? 14.080 4.272 -6.391 1.00 92.19 211 ALA A O 1
ATOM 1585 N N . ASN A 1 212 ? 14.919 3.165 -8.145 1.00 90.00 212 ASN A N 1
ATOM 1586 C CA . ASN A 1 212 ? 13.996 2.032 -8.026 1.00 90.00 212 ASN A CA 1
ATOM 1587 C C . ASN A 1 212 ? 14.192 1.241 -6.723 1.00 90.00 212 ASN A C 1
ATOM 1589 O O . ASN A 1 212 ? 13.213 0.849 -6.085 1.00 90.00 212 ASN A O 1
ATOM 1593 N N . LEU A 1 213 ? 15.439 1.041 -6.285 1.00 91.62 213 LEU A N 1
ATOM 1594 C CA . LEU A 1 213 ? 15.726 0.388 -5.008 1.00 91.62 213 LEU A CA 1
ATOM 1595 C C . LEU A 1 213 ? 15.180 1.206 -3.828 1.00 91.62 213 LEU A C 1
ATOM 1597 O O . LEU A 1 213 ? 14.542 0.654 -2.931 1.00 91.62 213 LEU A O 1
ATOM 1601 N N . LEU A 1 214 ? 15.379 2.525 -3.846 1.00 94.62 214 LEU A N 1
ATOM 1602 C CA . LEU A 1 214 ? 14.821 3.430 -2.842 1.00 94.62 214 LEU A CA 1
ATOM 1603 C C . LEU A 1 214 ? 13.286 3.428 -2.872 1.00 94.62 214 LEU A C 1
ATOM 1605 O O . LEU A 1 214 ? 12.659 3.369 -1.813 1.00 94.62 214 LEU A O 1
ATOM 1609 N N . ALA A 1 215 ? 12.673 3.396 -4.058 1.00 93.56 215 ALA A N 1
ATOM 1610 C CA . ALA A 1 215 ? 11.225 3.277 -4.188 1.00 93.56 215 ALA A CA 1
ATOM 1611 C C . ALA A 1 215 ? 10.699 1.982 -3.542 1.00 93.56 215 ALA A C 1
ATOM 1613 O O . ALA A 1 215 ? 9.724 2.022 -2.788 1.00 93.56 215 ALA A O 1
ATOM 1614 N N . ALA A 1 216 ? 11.388 0.853 -3.749 1.00 91.81 216 ALA A N 1
ATOM 1615 C CA . ALA A 1 216 ? 11.050 -0.424 -3.121 1.00 91.81 216 ALA A CA 1
ATOM 1616 C C . ALA A 1 216 ? 11.166 -0.374 -1.586 1.00 91.81 216 ALA A C 1
ATOM 1618 O O . ALA A 1 216 ? 10.309 -0.916 -0.883 1.00 91.81 216 ALA A O 1
ATOM 1619 N N . VAL A 1 217 ? 12.174 0.323 -1.048 1.00 94.62 217 VAL A N 1
ATOM 1620 C CA . VAL A 1 217 ? 12.293 0.574 0.400 1.00 94.62 217 VAL A CA 1
ATOM 1621 C C . VAL A 1 217 ? 11.123 1.424 0.906 1.00 94.62 217 VAL A C 1
ATOM 1623 O O . VAL A 1 217 ? 10.528 1.093 1.934 1.00 94.62 217 VAL A O 1
ATOM 1626 N N . GLY A 1 218 ? 10.741 2.477 0.178 1.00 95.88 218 GLY A N 1
ATOM 1627 C CA . GLY A 1 218 ? 9.563 3.291 0.490 1.00 95.88 218 GLY A CA 1
ATOM 1628 C C . GLY A 1 218 ? 8.278 2.465 0.542 1.00 95.88 218 GLY A C 1
ATOM 1629 O O . GLY A 1 218 ? 7.533 2.536 1.522 1.00 95.88 218 GLY A O 1
ATOM 1630 N N . ALA A 1 219 ? 8.062 1.615 -0.464 1.00 94.88 219 ALA A N 1
ATOM 1631 C CA . ALA A 1 219 ? 6.923 0.706 -0.531 1.00 94.88 219 ALA A CA 1
ATOM 1632 C C . ALA A 1 219 ? 6.923 -0.311 0.624 1.00 94.88 219 ALA A C 1
ATOM 1634 O O . ALA A 1 219 ? 5.883 -0.538 1.243 1.00 94.88 219 ALA A O 1
ATOM 1635 N N . LEU A 1 220 ? 8.085 -0.870 0.986 1.00 95.62 220 LEU A N 1
ATOM 1636 C CA . LEU A 1 220 ? 8.224 -1.755 2.146 1.00 95.62 220 LEU A CA 1
ATOM 1637 C C . LEU A 1 220 ? 7.801 -1.047 3.439 1.00 95.62 220 LEU A C 1
ATOM 1639 O O . LEU A 1 220 ? 6.970 -1.570 4.184 1.00 95.62 220 LEU A O 1
ATOM 1643 N N . VAL A 1 221 ? 8.329 0.155 3.696 1.00 97.12 221 VAL A N 1
ATOM 1644 C CA . VAL A 1 221 ? 7.967 0.959 4.876 1.00 97.12 221 VAL A CA 1
ATOM 1645 C C . VAL A 1 221 ? 6.468 1.269 4.881 1.00 97.12 221 VAL A C 1
ATOM 1647 O O . VAL A 1 221 ? 5.819 1.154 5.927 1.00 97.12 221 VAL A O 1
ATOM 1650 N N . ALA A 1 222 ? 5.903 1.590 3.715 1.00 97.19 222 ALA A N 1
ATOM 1651 C CA . ALA A 1 222 ? 4.486 1.876 3.566 1.00 97.19 222 ALA A CA 1
ATOM 1652 C C . ALA A 1 222 ? 3.609 0.669 3.933 1.00 97.19 222 ALA A C 1
ATOM 1654 O O . ALA A 1 222 ? 2.696 0.781 4.756 1.00 97.19 222 ALA A O 1
ATOM 1655 N N . LEU A 1 223 ? 3.924 -0.506 3.380 1.00 96.88 223 LEU A N 1
ATOM 1656 C CA . LEU A 1 223 ? 3.197 -1.751 3.632 1.00 96.88 223 LEU A CA 1
ATOM 1657 C C . LEU A 1 223 ? 3.358 -2.228 5.079 1.00 96.88 223 LEU A C 1
ATOM 1659 O O . LEU A 1 223 ? 2.384 -2.662 5.697 1.00 96.88 223 LEU A O 1
ATOM 1663 N N . MET A 1 224 ? 4.547 -2.089 5.669 1.00 96.94 224 MET A N 1
ATOM 1664 C CA . MET A 1 224 ? 4.756 -2.375 7.091 1.00 96.94 224 MET A CA 1
ATOM 1665 C C . MET A 1 224 ? 3.916 -1.455 7.984 1.00 96.94 224 MET A C 1
ATOM 1667 O O . MET A 1 224 ? 3.331 -1.925 8.965 1.00 96.94 224 MET A O 1
ATOM 1671 N N . GLY A 1 225 ? 3.826 -0.165 7.644 1.00 96.25 225 GLY A N 1
ATOM 1672 C CA . GLY A 1 225 ? 2.962 0.797 8.325 1.00 96.25 225 GLY A CA 1
ATOM 1673 C C . GLY A 1 225 ? 1.484 0.425 8.227 1.00 96.25 225 GLY A C 1
ATOM 1674 O O . GLY A 1 225 ? 0.787 0.367 9.246 1.00 96.25 225 GLY A O 1
ATOM 1675 N N . LEU A 1 226 ? 1.035 0.072 7.023 1.00 97.44 226 LEU A N 1
ATOM 1676 C CA . LEU A 1 226 ? -0.331 -0.350 6.736 1.00 97.44 226 LEU A CA 1
ATOM 1677 C C . LEU A 1 226 ? -0.715 -1.624 7.505 1.00 97.44 226 LEU A C 1
ATOM 1679 O O . LEU A 1 226 ? -1.783 -1.681 8.122 1.00 97.44 226 LEU A O 1
ATOM 1683 N N . LEU A 1 227 ? 0.151 -2.641 7.515 1.00 97.31 227 LEU A N 1
ATOM 1684 C CA . LEU A 1 227 ? -0.075 -3.877 8.268 1.00 97.31 227 LEU A CA 1
ATOM 1685 C C . LEU A 1 227 ? 0.013 -3.652 9.776 1.00 97.31 227 LEU A C 1
ATOM 1687 O O . LEU A 1 227 ? -0.772 -4.236 10.516 1.00 97.31 227 LEU A O 1
ATOM 1691 N N . GLY A 1 228 ? 0.912 -2.783 10.246 1.00 95.94 228 GLY A N 1
ATOM 1692 C CA . GLY A 1 228 ? 0.985 -2.391 11.654 1.00 95.94 228 GLY A CA 1
ATOM 1693 C C . GLY A 1 228 ? -0.299 -1.712 12.134 1.00 95.94 228 GLY A C 1
ATOM 1694 O O . GLY A 1 228 ? -0.778 -1.989 13.236 1.00 95.94 228 GLY A O 1
ATOM 1695 N N . PHE A 1 229 ? -0.897 -0.875 11.287 1.00 95.12 229 PHE A N 1
ATOM 1696 C CA . PHE A 1 229 ? -2.198 -0.272 11.550 1.0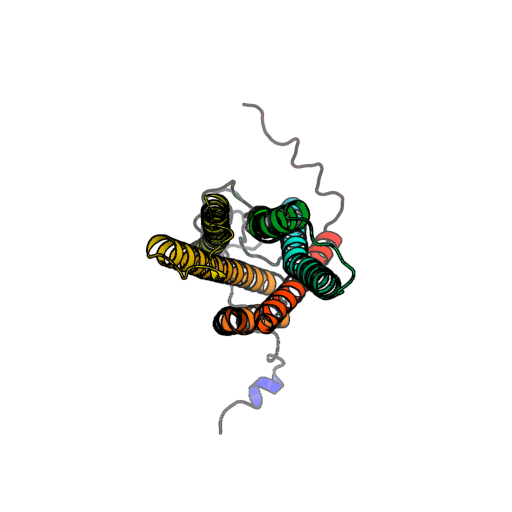0 95.12 229 PHE A CA 1
ATOM 1697 C C . PHE A 1 229 ? -3.335 -1.305 11.501 1.00 95.12 229 PHE A C 1
ATOM 1699 O O . PHE A 1 229 ? -4.161 -1.353 12.411 1.00 95.12 229 PHE A O 1
ATOM 1706 N N . THR A 1 230 ? -3.337 -2.182 10.494 1.00 96.31 230 THR A N 1
ATOM 1707 C CA . THR A 1 230 ? -4.352 -3.237 10.334 1.00 96.31 230 THR A CA 1
ATOM 1708 C C . THR A 1 230 ? -4.321 -4.248 11.477 1.00 96.31 230 THR A C 1
ATOM 1710 O O . THR A 1 230 ? -5.372 -4.634 11.970 1.00 96.31 230 THR A O 1
ATOM 1713 N N . GLN A 1 231 ? -3.135 -4.605 11.977 1.00 95.75 231 GLN A N 1
ATOM 1714 C CA . GLN A 1 231 ? -2.969 -5.438 13.169 1.00 95.75 231 GLN A CA 1
ATOM 1715 C C . GLN A 1 231 ? -3.709 -4.831 14.372 1.00 95.75 231 GLN A C 1
ATOM 1717 O O . GLN A 1 231 ? -4.405 -5.528 15.100 1.00 95.75 231 GLN A O 1
ATOM 1722 N N . ARG A 1 232 ? -3.599 -3.513 14.564 1.00 92.25 232 ARG A N 1
ATOM 1723 C CA . ARG A 1 232 ? -4.268 -2.816 15.669 1.00 92.25 232 ARG A CA 1
ATOM 1724 C C . ARG A 1 232 ? -5.786 -2.751 15.485 1.00 92.25 232 ARG A C 1
ATOM 1726 O O . ARG A 1 232 ? -6.523 -2.782 16.461 1.00 92.25 232 ARG A O 1
ATOM 1733 N N . LEU A 1 233 ? -6.258 -2.635 14.246 1.00 93.31 233 LEU A N 1
ATOM 1734 C CA . LEU A 1 233 ? -7.688 -2.707 13.951 1.00 93.31 233 LEU A CA 1
ATOM 1735 C C . LEU A 1 233 ? -8.252 -4.118 14.136 1.00 93.31 233 LEU A C 1
ATOM 1737 O O . LEU A 1 233 ? -9.382 -4.242 14.594 1.00 93.31 233 LEU A O 1
ATOM 1741 N N . ALA A 1 234 ? -7.471 -5.154 13.827 1.00 95.12 234 ALA A N 1
ATOM 1742 C CA . ALA A 1 234 ? -7.842 -6.545 14.065 1.00 95.12 234 ALA A CA 1
ATOM 1743 C C . ALA A 1 234 ? -8.017 -6.842 15.563 1.00 95.12 234 ALA A C 1
ATOM 1745 O O . ALA A 1 234 ? -9.004 -7.463 15.941 1.00 95.12 234 ALA A O 1
ATOM 1746 N N . ASP A 1 235 ? -7.131 -6.307 16.411 1.00 91.44 235 ASP A N 1
ATOM 1747 C CA . ASP A 1 235 ? -7.261 -6.352 17.878 1.00 91.44 235 ASP A CA 1
ATOM 1748 C C . ASP A 1 235 ? -8.574 -5.694 18.351 1.00 91.44 235 ASP A C 1
ATOM 1750 O O . ASP A 1 235 ? -9.330 -6.276 19.122 1.00 91.44 235 ASP A O 1
ATOM 1754 N N . ARG A 1 236 ? -8.936 -4.526 17.792 1.00 90.44 236 ARG A N 1
ATOM 1755 C CA . ARG A 1 236 ? -10.239 -3.882 18.070 1.00 90.44 236 ARG A CA 1
ATOM 1756 C C . ARG A 1 236 ? -11.438 -4.676 17.546 1.00 90.44 236 ARG A C 1
ATOM 1758 O O . ARG A 1 236 ? -12.539 -4.499 18.057 1.00 90.44 236 ARG A O 1
ATOM 1765 N N . ALA A 1 237 ? -11.264 -5.489 16.510 1.00 94.06 237 ALA A N 1
ATOM 1766 C CA . ALA A 1 237 ? -12.311 -6.348 15.963 1.00 94.06 237 ALA A CA 1
ATOM 1767 C C . ALA A 1 237 ? -12.405 -7.711 16.679 1.00 94.06 237 ALA A C 1
ATOM 1769 O O . ALA A 1 237 ? -13.226 -8.530 16.277 1.00 94.06 237 ALA A O 1
ATOM 1770 N N . ASP A 1 238 ? -11.575 -7.956 17.705 1.00 94.00 238 ASP A N 1
ATOM 1771 C CA . ASP A 1 238 ? -11.447 -9.245 18.405 1.00 94.00 238 ASP A CA 1
ATOM 1772 C C . ASP A 1 238 ? -11.124 -10.424 17.452 1.00 94.00 238 ASP A C 1
ATOM 1774 O O . ASP A 1 238 ? -11.472 -11.577 17.706 1.00 94.00 238 ASP A O 1
ATOM 1778 N N . ASP A 1 239 ? -10.439 -10.149 16.329 1.00 95.69 239 ASP A N 1
ATOM 1779 C CA . ASP A 1 239 ? -10.004 -11.162 15.356 1.00 95.69 239 ASP A CA 1
ATOM 1780 C C . ASP A 1 239 ? -8.513 -11.486 15.530 1.00 95.69 239 ASP A C 1
ATOM 1782 O O . ASP A 1 239 ? -7.625 -10.937 14.867 1.00 95.69 239 ASP A O 1
ATOM 1786 N N . THR A 1 240 ? -8.247 -12.436 16.428 1.00 94.81 240 THR A N 1
ATOM 1787 C CA . THR A 1 240 ? -6.894 -12.941 16.721 1.00 94.81 240 THR A CA 1
ATOM 1788 C C . THR A 1 240 ? -6.200 -13.566 15.506 1.00 94.81 240 THR A C 1
ATOM 1790 O O . THR A 1 240 ? -4.970 -13.504 15.389 1.00 94.81 240 THR A O 1
ATOM 1793 N N . HIS A 1 241 ? -6.958 -14.137 14.566 1.00 96.56 241 HIS A N 1
ATOM 1794 C CA . HIS A 1 241 ? -6.403 -14.757 13.368 1.00 96.56 241 HIS A CA 1
ATOM 1795 C C . HIS A 1 241 ? -5.899 -13.683 12.397 1.00 96.56 241 HIS A C 1
ATOM 1797 O O . HIS A 1 241 ? -4.737 -13.733 11.985 1.00 96.56 241 HIS A O 1
ATOM 1803 N N . LEU A 1 242 ? -6.705 -12.655 12.111 1.00 96.25 242 LEU A N 1
ATOM 1804 C CA . LEU A 1 242 ? -6.283 -11.507 11.303 1.00 96.25 242 LEU A CA 1
ATOM 1805 C C . LEU A 1 242 ? -5.107 -10.762 11.945 1.00 96.25 242 LEU A C 1
ATOM 1807 O O . LEU A 1 242 ? -4.176 -10.361 11.241 1.00 96.25 242 LEU A O 1
ATOM 1811 N N . GLU A 1 243 ? -5.114 -10.614 13.272 1.00 96.25 243 GLU A N 1
ATOM 1812 C CA . GLU A 1 243 ? -4.012 -9.989 13.999 1.00 96.25 243 GLU A CA 1
ATOM 1813 C C . GLU A 1 243 ? -2.697 -10.762 13.801 1.00 96.25 243 GLU A C 1
ATOM 1815 O O . GLU A 1 243 ? -1.663 -10.179 13.445 1.00 96.25 243 GLU A O 1
ATOM 1820 N N . SER A 1 244 ? -2.733 -12.084 13.993 1.00 96.25 244 SER A N 1
ATOM 1821 C CA . SER A 1 244 ? -1.560 -12.945 13.832 1.00 96.25 244 SER A CA 1
ATOM 1822 C C . SER A 1 244 ? -1.052 -12.969 12.383 1.00 96.25 244 SER A C 1
ATOM 1824 O O . SER A 1 244 ? 0.157 -12.854 12.162 1.00 96.25 244 SER A O 1
ATOM 1826 N N . HIS A 1 245 ? -1.956 -13.002 11.398 1.00 96.75 245 HIS A N 1
ATOM 1827 C CA . HIS A 1 245 ? -1.627 -12.936 9.975 1.00 96.75 245 HIS A CA 1
ATOM 1828 C C . HIS A 1 245 ? -0.984 -11.606 9.587 1.00 96.75 245 HIS A C 1
ATOM 1830 O O . HIS A 1 245 ? 0.072 -11.608 8.956 1.00 96.75 245 HIS A O 1
ATOM 1836 N N . ALA A 1 246 ? -1.551 -10.469 10.001 1.00 96.88 246 ALA A N 1
ATOM 1837 C CA . ALA A 1 246 ? -0.962 -9.158 9.729 1.00 96.88 246 ALA A CA 1
ATOM 1838 C C . ALA A 1 246 ? 0.437 -9.027 10.357 1.00 96.88 246 ALA A C 1
ATOM 1840 O O . ALA A 1 246 ? 1.358 -8.480 9.743 1.00 96.88 246 ALA A O 1
ATOM 1841 N N . ARG A 1 247 ? 0.625 -9.570 11.567 1.00 96.56 247 ARG A N 1
ATOM 1842 C CA . ARG A 1 247 ? 1.917 -9.581 12.262 1.00 96.56 247 ARG A CA 1
ATOM 1843 C C . ARG A 1 247 ? 2.950 -10.459 11.553 1.00 96.56 247 ARG A C 1
ATOM 1845 O O . ARG A 1 247 ? 4.087 -10.017 11.395 1.00 96.56 247 ARG A O 1
ATOM 1852 N N . GLY A 1 248 ? 2.569 -11.669 11.143 1.00 97.00 248 GLY A N 1
ATOM 1853 C CA . GLY A 1 248 ? 3.437 -12.590 10.409 1.00 97.00 248 GLY A CA 1
ATOM 1854 C C . GLY A 1 248 ? 3.827 -12.031 9.042 1.00 97.00 248 GLY A C 1
ATOM 1855 O O . GLY A 1 248 ? 5.010 -11.970 8.714 1.00 97.00 248 GLY A O 1
ATOM 1856 N N . LEU A 1 249 ? 2.848 -11.514 8.293 1.00 96.75 249 LEU A N 1
ATOM 1857 C CA . LEU A 1 249 ? 3.068 -10.933 6.970 1.00 96.75 249 LEU A CA 1
ATOM 1858 C C . LEU A 1 249 ? 3.993 -9.711 7.013 1.00 96.75 249 LEU A C 1
ATOM 1860 O O . LEU A 1 249 ? 4.844 -9.560 6.143 1.00 96.75 249 LEU A O 1
ATOM 1864 N N . LYS A 1 250 ? 3.890 -8.871 8.050 1.00 95.56 250 LYS A N 1
ATOM 1865 C CA . LYS A 1 250 ? 4.792 -7.727 8.249 1.00 95.56 250 LYS A CA 1
ATOM 1866 C C . LYS A 1 250 ? 6.264 -8.141 8.319 1.00 95.56 250 LYS A C 1
ATOM 1868 O O . LYS A 1 250 ? 7.111 -7.434 7.785 1.00 95.56 250 LYS A O 1
ATOM 1873 N N . TRP A 1 251 ? 6.569 -9.266 8.966 1.00 96.00 251 TRP A N 1
ATOM 1874 C CA . TRP A 1 251 ? 7.932 -9.803 9.006 1.00 96.00 251 TRP A CA 1
ATOM 1875 C C . TRP A 1 251 ? 8.307 -10.511 7.707 1.00 96.00 251 TRP A C 1
ATOM 1877 O O . TRP A 1 251 ? 9.424 -10.340 7.231 1.00 96.00 251 TRP A O 1
ATOM 1887 N N . ALA A 1 252 ? 7.371 -11.239 7.095 1.00 95.88 252 ALA A N 1
ATOM 1888 C CA . ALA A 1 252 ? 7.596 -11.876 5.801 1.00 95.88 252 ALA A CA 1
ATOM 1889 C C . ALA A 1 252 ? 7.928 -10.852 4.700 1.00 95.88 252 ALA A C 1
ATOM 1891 O O . ALA A 1 252 ? 8.805 -11.114 3.883 1.00 95.88 252 ALA A O 1
ATOM 1892 N N . LEU A 1 253 ? 7.300 -9.668 4.705 1.00 94.62 253 LEU A N 1
ATOM 1893 C CA . LEU A 1 253 ? 7.553 -8.594 3.735 1.00 94.62 253 LEU A CA 1
ATOM 1894 C C . LEU A 1 253 ? 9.016 -8.146 3.686 1.00 94.62 253 LEU A C 1
ATOM 1896 O O . LEU A 1 253 ? 9.512 -7.857 2.602 1.00 94.62 253 LEU A O 1
ATOM 1900 N N . VAL A 1 254 ? 9.710 -8.132 4.828 1.00 94.19 254 VAL A N 1
ATOM 1901 C CA . VAL A 1 254 ? 11.132 -7.754 4.905 1.00 94.19 254 VAL A CA 1
ATOM 1902 C C . VAL A 1 254 ? 12.004 -8.689 4.063 1.00 94.19 254 VAL A C 1
ATOM 1904 O O . VAL A 1 254 ? 13.032 -8.261 3.555 1.00 94.19 254 VAL A O 1
ATOM 1907 N N . PHE A 1 255 ? 11.579 -9.940 3.868 1.00 93.62 255 PHE A N 1
ATOM 1908 C CA . PHE A 1 255 ? 12.286 -10.921 3.044 1.00 93.62 255 PHE A CA 1
ATOM 1909 C C . PHE A 1 255 ? 11.694 -11.035 1.635 1.00 93.62 255 PHE A C 1
ATOM 1911 O O . PHE A 1 255 ? 12.439 -11.101 0.660 1.00 93.62 255 PHE A O 1
ATOM 1918 N N . LEU A 1 256 ? 10.363 -11.028 1.517 1.00 92.12 256 LEU A N 1
ATOM 1919 C CA . LEU A 1 256 ? 9.662 -11.219 0.247 1.00 92.12 256 LEU A CA 1
ATOM 1920 C C . LEU A 1 256 ? 9.895 -10.073 -0.738 1.00 92.12 256 LEU A C 1
ATOM 1922 O O . LEU A 1 256 ? 10.025 -10.343 -1.926 1.00 92.12 256 LEU A O 1
ATOM 1926 N N . LEU A 1 257 ? 9.956 -8.819 -0.277 1.00 87.88 257 LEU A N 1
ATOM 1927 C CA . LEU A 1 257 ? 10.159 -7.676 -1.174 1.00 87.88 257 LEU A CA 1
ATOM 1928 C C . LEU A 1 257 ? 11.581 -7.631 -1.753 1.00 87.88 257 LEU A C 1
ATOM 1930 O O . LEU A 1 257 ? 11.693 -7.583 -2.974 1.00 87.88 257 LEU A O 1
ATOM 1934 N N . PRO A 1 258 ? 12.667 -7.724 -0.956 1.00 84.19 258 PRO A N 1
ATOM 1935 C CA . PRO A 1 258 ? 14.016 -7.789 -1.516 1.00 84.19 258 PRO A CA 1
ATOM 1936 C C . PRO A 1 258 ? 14.221 -9.000 -2.425 1.00 84.19 258 PRO A C 1
ATOM 1938 O O . PRO A 1 258 ? 14.761 -8.848 -3.515 1.00 84.19 258 PRO A O 1
ATOM 1941 N N . LEU A 1 259 ? 13.746 -10.186 -2.021 1.00 84.69 259 LEU A N 1
ATOM 1942 C CA . LEU A 1 259 ? 13.831 -11.388 -2.855 1.00 84.69 259 LEU A CA 1
ATOM 1943 C C . LEU A 1 259 ? 12.996 -11.245 -4.136 1.00 84.69 259 LEU A C 1
ATOM 1945 O O . LEU A 1 259 ? 13.399 -11.705 -5.200 1.00 84.69 259 LEU A O 1
ATOM 1949 N N . GLY A 1 260 ? 11.859 -10.562 -4.040 1.00 78.38 260 GLY A N 1
ATOM 1950 C CA . GLY A 1 260 ? 10.984 -10.231 -5.155 1.00 78.38 260 GLY A CA 1
ATOM 1951 C C . GLY A 1 260 ? 11.599 -9.268 -6.160 1.00 78.38 260 GLY A C 1
ATOM 1952 O O . GLY A 1 260 ? 11.368 -9.417 -7.356 1.00 78.38 260 GLY A O 1
ATOM 1953 N N . SER A 1 261 ? 12.447 -8.342 -5.715 1.00 75.19 261 SER A N 1
ATOM 1954 C CA . SER A 1 261 ? 13.227 -7.494 -6.622 1.00 75.19 261 SER A CA 1
ATOM 1955 C C . SER A 1 261 ? 14.210 -8.300 -7.481 1.00 75.19 261 SER A C 1
ATOM 1957 O O . SER A 1 261 ? 14.514 -7.879 -8.593 1.00 75.19 261 SER A O 1
ATOM 1959 N N . PHE A 1 262 ? 14.671 -9.466 -7.010 1.00 75.62 262 PHE A N 1
ATOM 1960 C CA . PHE A 1 262 ? 15.473 -10.400 -7.814 1.00 75.62 262 PHE A CA 1
ATOM 1961 C C . PHE A 1 262 ? 14.608 -11.340 -8.658 1.00 75.62 262 PHE A C 1
ATOM 1963 O O . PHE A 1 262 ? 14.950 -11.668 -9.791 1.00 75.62 262 PHE A O 1
ATOM 1970 N N . LEU A 1 263 ? 13.491 -11.793 -8.094 1.00 79.94 263 LEU A N 1
ATOM 1971 C CA . LEU A 1 263 ? 12.596 -12.786 -8.668 1.00 79.94 263 LEU A CA 1
ATOM 1972 C C . LEU A 1 263 ? 11.177 -12.224 -8.591 1.00 79.94 263 LEU A C 1
ATOM 1974 O O . LEU A 1 263 ? 10.477 -12.479 -7.611 1.00 79.94 263 LEU A O 1
ATOM 1978 N N . ALA A 1 264 ? 10.767 -11.455 -9.610 1.00 77.56 264 ALA A N 1
ATOM 1979 C CA . ALA A 1 264 ? 9.523 -10.661 -9.663 1.00 77.56 264 ALA A CA 1
ATOM 1980 C C . ALA A 1 264 ? 8.279 -11.340 -9.043 1.00 77.56 264 ALA A C 1
ATOM 1982 O O . ALA A 1 264 ? 7.420 -10.685 -8.451 1.00 77.56 264 ALA A O 1
ATOM 1983 N N . PHE A 1 265 ? 8.223 -12.671 -9.117 1.00 86.31 265 PHE A N 1
ATOM 1984 C CA . PHE A 1 265 ? 7.250 -13.535 -8.462 1.00 86.31 265 PHE A CA 1
ATOM 1985 C C . PHE A 1 265 ? 7.022 -13.259 -6.959 1.00 86.31 265 PHE A C 1
ATOM 1987 O O . PHE A 1 265 ? 5.869 -13.163 -6.535 1.00 86.31 265 PHE A O 1
ATOM 1994 N N . PHE A 1 266 ? 8.066 -13.110 -6.130 1.00 88.44 266 PHE A N 1
ATOM 1995 C CA . PHE A 1 266 ? 7.870 -12.956 -4.675 1.00 88.44 266 PHE A CA 1
ATOM 1996 C C . PHE A 1 266 ? 7.230 -11.616 -4.297 1.00 88.44 266 PHE A C 1
ATOM 1998 O O . PHE A 1 266 ? 6.470 -11.558 -3.326 1.00 88.44 266 PHE A O 1
ATOM 2005 N N . THR A 1 267 ? 7.453 -10.566 -5.094 1.00 89.62 267 THR A N 1
ATOM 2006 C CA . THR A 1 267 ? 6.756 -9.282 -4.932 1.00 89.62 267 THR A CA 1
ATOM 2007 C C . THR A 1 267 ? 5.253 -9.470 -5.121 1.00 89.62 267 THR A C 1
ATOM 2009 O O . THR A 1 267 ? 4.462 -8.993 -4.309 1.00 89.62 267 THR A O 1
ATOM 2012 N N . TRP A 1 268 ? 4.832 -10.230 -6.135 1.00 92.56 268 TRP A N 1
ATOM 2013 C CA . TRP A 1 268 ? 3.411 -10.501 -6.366 1.00 92.56 268 TRP A CA 1
ATOM 2014 C C . TRP A 1 268 ? 2.791 -11.349 -5.260 1.00 92.56 268 TRP A C 1
ATOM 2016 O O . TRP A 1 268 ? 1.688 -11.040 -4.813 1.00 92.56 268 TRP A O 1
ATOM 2026 N N . VAL A 1 269 ? 3.506 -12.358 -4.754 1.00 94.50 269 VAL A N 1
ATOM 2027 C CA . VAL A 1 269 ? 3.047 -13.144 -3.597 1.00 94.50 269 VAL A CA 1
ATOM 2028 C C . VAL A 1 269 ? 2.809 -12.232 -2.388 1.00 94.50 269 VAL A C 1
ATOM 2030 O O . VAL A 1 269 ? 1.751 -12.303 -1.762 1.00 94.50 269 VAL A O 1
ATOM 2033 N N . ALA A 1 270 ? 3.744 -11.327 -2.088 1.00 94.12 270 ALA A N 1
ATOM 2034 C CA . ALA A 1 270 ? 3.595 -10.362 -1.002 1.00 94.12 270 ALA A CA 1
ATOM 2035 C C . ALA A 1 270 ? 2.370 -9.446 -1.178 1.00 94.12 270 ALA A C 1
ATOM 2037 O O . ALA A 1 270 ? 1.609 -9.245 -0.226 1.00 94.12 270 ALA A O 1
ATOM 2038 N N . LEU A 1 271 ? 2.148 -8.925 -2.389 1.00 95.44 271 LEU A N 1
ATOM 2039 C CA . LEU A 1 271 ? 0.995 -8.077 -2.700 1.00 95.44 271 LEU A CA 1
ATOM 2040 C C . LEU A 1 271 ? -0.329 -8.843 -2.580 1.00 95.44 271 LEU A C 1
ATOM 2042 O O . LEU A 1 271 ? -1.272 -8.335 -1.975 1.00 95.44 271 LEU A O 1
ATOM 2046 N N . VAL A 1 272 ? -0.396 -10.085 -3.070 1.00 97.12 272 VAL A N 1
ATOM 2047 C CA . VAL A 1 272 ? -1.582 -10.949 -2.935 1.00 97.12 272 VAL A CA 1
ATOM 2048 C C . VAL A 1 272 ? -1.911 -11.195 -1.462 1.00 97.12 272 VAL A C 1
ATOM 2050 O O . VAL A 1 272 ? -3.069 -11.067 -1.059 1.00 97.12 272 VAL A O 1
ATOM 2053 N N . LEU A 1 273 ? -0.909 -11.486 -0.630 1.00 97.00 273 LEU A N 1
ATOM 2054 C CA . LEU A 1 273 ? -1.113 -11.659 0.810 1.00 97.00 273 LEU A CA 1
ATOM 2055 C C . LEU A 1 273 ? -1.619 -10.364 1.472 1.00 97.00 273 LEU A C 1
ATOM 2057 O O . LEU A 1 273 ? -2.527 -10.416 2.306 1.00 97.00 273 LEU A O 1
ATOM 2061 N N . CYS A 1 274 ? -1.112 -9.197 1.060 1.00 97.44 274 CYS A N 1
ATOM 2062 C CA . CYS A 1 274 ? -1.630 -7.905 1.520 1.00 97.44 274 CYS A CA 1
ATOM 2063 C C . CYS A 1 274 ? -3.093 -7.692 1.088 1.00 97.44 274 CYS A C 1
ATOM 2065 O O . CYS A 1 274 ? -3.913 -7.258 1.901 1.00 97.44 274 CYS A O 1
ATOM 2067 N N . CYS A 1 275 ? -3.457 -8.061 -0.145 1.00 98.12 275 CYS A N 1
ATOM 2068 C CA . CYS A 1 275 ? -4.840 -8.027 -0.630 1.00 98.12 275 CYS A CA 1
ATOM 2069 C C . CYS A 1 275 ? -5.774 -8.892 0.228 1.00 98.12 275 CYS A C 1
ATOM 2071 O O . CYS A 1 275 ? -6.876 -8.450 0.560 1.00 98.12 275 CYS A O 1
ATOM 2073 N N . VAL A 1 276 ? -5.343 -10.093 0.634 1.00 97.69 276 VAL A N 1
ATOM 2074 C CA . VAL A 1 276 ? -6.131 -10.985 1.506 1.00 97.69 276 VAL A CA 1
ATOM 2075 C C . VAL A 1 276 ? -6.379 -10.348 2.878 1.00 97.69 276 VAL A C 1
ATOM 2077 O O . VAL A 1 276 ? -7.516 -10.354 3.363 1.00 97.69 276 VAL A O 1
ATOM 2080 N N . VAL A 1 277 ? -5.350 -9.750 3.488 1.00 97.62 277 VAL A N 1
ATOM 2081 C CA . VAL A 1 277 ? -5.474 -9.040 4.774 1.00 97.62 277 VAL A CA 1
ATOM 2082 C C . VAL A 1 277 ? -6.438 -7.854 4.649 1.00 97.62 277 VAL A C 1
ATOM 2084 O O . VAL A 1 277 ? -7.364 -7.724 5.453 1.00 97.62 277 VAL A O 1
ATOM 2087 N N . MET A 1 278 ? -6.290 -7.031 3.607 1.00 97.94 278 MET A N 1
ATOM 2088 C CA . MET A 1 278 ? -7.157 -5.869 3.377 1.00 97.94 278 MET A CA 1
ATOM 2089 C C . MET A 1 278 ? -8.610 -6.263 3.084 1.00 97.94 278 MET A C 1
ATOM 2091 O O . MET A 1 278 ? -9.538 -5.624 3.584 1.00 97.94 278 MET A O 1
ATOM 2095 N N . HIS A 1 279 ? -8.835 -7.337 2.324 1.00 98.00 279 HIS A N 1
ATOM 2096 C CA . HIS A 1 279 ? -10.175 -7.873 2.066 1.00 98.00 279 HIS A CA 1
ATOM 2097 C C . HIS A 1 279 ? -10.845 -8.393 3.340 1.00 98.00 279 HIS A C 1
ATOM 2099 O O . HIS A 1 279 ? -12.030 -8.141 3.569 1.00 98.00 279 HIS A O 1
ATOM 2105 N N . THR A 1 280 ? -10.084 -9.076 4.197 1.00 97.25 280 THR A N 1
ATOM 2106 C CA . THR A 1 280 ? -10.581 -9.566 5.491 1.00 97.25 280 THR A CA 1
ATOM 2107 C C . THR A 1 280 ? -10.959 -8.395 6.399 1.00 97.25 280 THR A C 1
ATOM 2109 O O . THR A 1 280 ? -12.069 -8.364 6.929 1.00 97.25 280 THR A O 1
ATOM 2112 N N . MET A 1 281 ? -10.114 -7.362 6.480 1.00 97.38 281 MET A N 1
ATOM 2113 C CA . MET A 1 281 ? -10.435 -6.138 7.218 1.00 97.38 281 MET A CA 1
ATOM 2114 C C . MET A 1 281 ? -11.699 -5.449 6.674 1.00 97.38 281 MET A C 1
ATOM 2116 O O . MET A 1 281 ? -12.568 -5.033 7.440 1.00 97.38 281 MET A O 1
ATOM 2120 N N . LEU A 1 282 ? -11.862 -5.371 5.349 1.00 97.56 282 LEU A N 1
ATOM 2121 C CA . LEU A 1 282 ? -13.067 -4.819 4.721 1.00 97.56 282 LEU A CA 1
ATOM 2122 C C . LEU A 1 282 ? -14.344 -5.577 5.105 1.00 97.56 282 LEU A C 1
ATOM 2124 O O . LEU A 1 282 ? -15.404 -4.951 5.200 1.00 97.56 282 LEU A O 1
ATOM 2128 N N . ARG A 1 283 ? -14.275 -6.898 5.314 1.00 97.81 283 ARG A N 1
ATOM 2129 C CA . ARG A 1 283 ? -15.416 -7.688 5.802 1.00 97.81 283 ARG A CA 1
ATOM 2130 C C . ARG A 1 283 ? -15.797 -7.287 7.226 1.00 97.81 283 ARG A C 1
ATOM 2132 O O . ARG A 1 283 ? -16.973 -7.021 7.456 1.00 97.81 283 ARG A O 1
ATOM 2139 N N . HIS A 1 284 ? -14.823 -7.133 8.123 1.00 96.81 284 HIS A N 1
ATOM 2140 C CA . HIS A 1 284 ? -15.062 -6.673 9.499 1.00 96.81 284 HIS A CA 1
ATOM 2141 C C . HIS A 1 284 ? -15.676 -5.280 9.560 1.00 96.81 284 HIS A C 1
ATOM 2143 O O . HIS A 1 284 ? -16.673 -5.071 10.243 1.00 96.81 284 HIS A O 1
ATOM 2149 N N . VAL A 1 285 ? -15.163 -4.332 8.769 1.00 96.69 285 VAL A N 1
ATOM 2150 C CA . VAL A 1 285 ? -15.744 -2.979 8.717 1.00 96.69 285 VAL A CA 1
ATOM 2151 C C . VAL A 1 285 ? -17.177 -3.006 8.171 1.00 96.69 285 VAL A C 1
ATOM 2153 O O . VAL A 1 285 ? -18.038 -2.278 8.660 1.00 96.69 285 VAL A O 1
ATOM 2156 N N . LYS A 1 286 ? -17.466 -3.842 7.162 1.00 97.06 286 LYS A N 1
ATOM 2157 C CA . LYS A 1 286 ? -18.836 -4.011 6.643 1.00 97.06 286 LYS A CA 1
ATOM 2158 C C . LYS A 1 286 ? -19.774 -4.594 7.698 1.00 97.06 286 LYS A C 1
ATOM 2160 O O . LYS A 1 286 ? -20.907 -4.136 7.788 1.00 97.06 286 LYS A O 1
ATOM 2165 N N . TYR A 1 287 ? -19.305 -5.571 8.467 1.00 96.31 287 TYR A N 1
ATOM 2166 C CA . TYR A 1 287 ? -20.070 -6.182 9.545 1.00 96.31 287 TYR A CA 1
ATOM 2167 C C . TYR A 1 287 ? -20.378 -5.179 10.665 1.00 96.31 287 TYR A C 1
ATOM 2169 O O . TYR A 1 287 ? -21.541 -5.012 11.026 1.00 96.31 287 TYR A O 1
ATOM 2177 N N . ALA A 1 288 ? -19.370 -4.428 11.123 1.00 94.62 288 ALA A N 1
ATOM 2178 C CA . ALA A 1 288 ? -19.544 -3.363 12.111 1.00 94.62 288 ALA A CA 1
ATOM 2179 C C . ALA A 1 288 ? -20.540 -2.290 11.633 1.00 94.62 288 ALA A C 1
ATOM 2181 O O . ALA A 1 288 ? -21.419 -1.878 12.383 1.00 94.62 288 ALA A O 1
ATOM 2182 N N . LEU A 1 289 ? -20.467 -1.885 10.358 1.00 95.56 289 LEU A N 1
ATOM 2183 C CA . LEU A 1 289 ? -21.426 -0.945 9.765 1.00 95.56 289 LEU A CA 1
ATOM 2184 C C . LEU A 1 289 ? -22.858 -1.486 9.723 1.00 95.56 289 LEU A C 1
ATOM 2186 O O . LEU A 1 289 ? -23.786 -0.716 9.938 1.00 95.56 289 LEU A O 1
ATOM 2190 N N . ALA A 1 290 ? -23.041 -2.774 9.425 1.00 95.50 290 ALA A N 1
ATOM 2191 C CA . ALA A 1 290 ? -24.363 -3.392 9.325 1.00 95.50 290 ALA A CA 1
ATOM 2192 C C . ALA A 1 290 ? -25.073 -3.517 10.685 1.00 95.50 290 ALA A C 1
ATOM 2194 O O . ALA A 1 290 ? -26.294 -3.620 10.722 1.00 95.50 290 ALA A O 1
ATOM 2195 N N . ARG A 1 291 ? -24.321 -3.497 11.795 1.00 94.56 291 ARG A N 1
ATOM 2196 C CA . ARG A 1 291 ? -24.868 -3.515 13.160 1.00 94.56 291 ARG A CA 1
ATOM 2197 C C . ARG A 1 291 ? -25.317 -2.143 13.670 1.00 94.56 291 ARG A C 1
ATOM 2199 O O . ARG A 1 291 ? -26.020 -2.090 14.674 1.00 94.56 291 ARG A O 1
ATOM 2206 N N . LYS A 1 292 ? -24.920 -1.041 13.023 1.00 90.25 292 LYS A N 1
ATOM 2207 C CA . LYS A 1 292 ? -25.301 0.304 13.473 1.00 90.25 292 LYS A CA 1
ATOM 2208 C C . LYS A 1 292 ? -26.757 0.609 13.086 1.00 90.25 292 LYS A C 1
ATOM 2210 O O . LYS A 1 292 ? -27.077 0.506 11.900 1.00 90.25 292 LYS A O 1
ATOM 2215 N N . PRO A 1 293 ? -27.624 1.010 14.036 1.00 86.69 293 PRO A N 1
ATOM 2216 C CA . PRO A 1 293 ? -28.997 1.399 13.727 1.00 86.69 293 PRO A CA 1
ATOM 2217 C C . PRO A 1 293 ? -29.022 2.610 12.780 1.00 86.69 293 PRO A C 1
ATOM 2219 O O . PRO A 1 293 ? -28.130 3.461 12.792 1.00 86.69 293 PRO A O 1
ATOM 2222 N N . GLU A 1 294 ? -30.038 2.694 11.919 1.00 81.12 294 GLU A N 1
ATOM 2223 C CA . GLU A 1 294 ? -30.135 3.768 10.919 1.00 81.12 294 GLU A CA 1
ATOM 2224 C C . GLU A 1 294 ? -30.387 5.154 11.534 1.00 81.12 294 GLU A C 1
ATOM 2226 O O . GLU A 1 294 ? -29.990 6.153 10.938 1.00 81.12 294 GLU A O 1
ATOM 2231 N N . TYR A 1 295 ? -30.933 5.203 12.751 1.00 71.44 295 TYR A N 1
ATOM 2232 C CA . TYR A 1 295 ? -31.479 6.406 13.384 1.00 71.44 295 TYR A CA 1
ATOM 2233 C C . TYR A 1 295 ? -30.452 7.367 14.025 1.00 71.44 295 TYR A C 1
ATOM 2235 O O . TYR A 1 295 ? -30.824 8.466 14.409 1.00 71.44 295 TYR A O 1
ATOM 2243 N N . GLU A 1 296 ? -29.160 7.029 14.107 1.00 63.22 296 GLU A N 1
ATOM 2244 C CA . GLU A 1 296 ? -28.146 7.890 14.765 1.00 63.22 296 GLU A CA 1
ATOM 2245 C C . GLU A 1 296 ? -27.692 9.121 13.946 1.00 63.22 296 GLU A C 1
ATOM 2247 O O . GLU A 1 296 ? -26.840 9.884 14.399 1.00 63.22 296 GLU A O 1
ATOM 2252 N N . VAL A 1 297 ? -28.181 9.327 12.717 1.00 57.97 297 VAL A N 1
ATOM 2253 C CA . VAL A 1 297 ? -27.587 10.333 11.808 1.00 57.97 297 VAL A CA 1
ATOM 2254 C C . VAL A 1 297 ? -28.173 11.745 11.980 1.00 57.97 297 VAL A C 1
ATOM 2256 O O . VAL A 1 297 ? -27.507 12.709 11.609 1.00 57.97 297 VAL A O 1
ATOM 2259 N N . GLU A 1 298 ? -29.362 11.908 12.566 1.00 55.47 298 GLU A N 1
ATOM 2260 C CA . GLU A 1 298 ? -30.049 13.214 12.562 1.00 55.47 298 GLU A CA 1
ATOM 2261 C C . GLU A 1 298 ? -29.737 14.125 13.762 1.00 55.47 298 GLU A C 1
ATOM 2263 O O . GLU A 1 298 ? -29.804 15.345 13.627 1.00 55.47 298 GLU A O 1
ATOM 2268 N N . GLU A 1 299 ? -29.311 13.598 14.912 1.00 55.09 299 GLU A N 1
ATOM 2269 C CA . GLU A 1 299 ? -29.274 14.415 16.139 1.00 55.09 299 GLU A CA 1
ATOM 2270 C C . GLU A 1 299 ? -28.017 15.303 16.280 1.00 55.09 299 GLU A C 1
ATOM 2272 O O . GLU A 1 299 ? -28.027 16.304 16.995 1.00 55.09 299 GLU A O 1
ATOM 2277 N N . PHE A 1 300 ? -26.934 15.018 15.545 1.00 54.69 300 PHE A N 1
ATOM 2278 C CA . PHE A 1 300 ? -25.657 15.739 15.704 1.00 54.69 300 PHE A CA 1
ATOM 2279 C C . PHE A 1 300 ? -25.503 16.994 14.823 1.00 54.69 300 PHE A C 1
ATOM 2281 O O . PHE A 1 300 ? -24.555 17.762 14.998 1.00 54.69 300 PHE A O 1
ATOM 2288 N N . VAL A 1 301 ? -26.404 17.229 13.861 1.00 55.44 301 VAL A N 1
ATOM 2289 C CA . VAL A 1 301 ? -26.316 18.397 12.958 1.00 55.44 301 VAL A CA 1
ATOM 2290 C C . VAL A 1 301 ? -26.998 19.639 13.552 1.00 55.44 301 VAL A C 1
ATOM 2292 O O . VAL A 1 301 ? -26.660 20.756 13.164 1.00 55.44 301 VAL A O 1
ATOM 2295 N N . HIS A 1 302 ? -27.878 19.485 14.548 1.00 54.53 302 HIS A N 1
ATOM 2296 C CA . HIS A 1 302 ? -28.663 20.599 15.100 1.00 54.53 302 HIS A CA 1
ATOM 2297 C C . HIS A 1 302 ? -28.224 21.129 16.473 1.00 54.53 302 HIS A C 1
ATOM 2299 O O . HIS A 1 302 ? -28.781 22.122 16.931 1.00 54.53 302 HIS A O 1
ATOM 2305 N N . SER A 1 303 ? -27.201 20.557 17.112 1.00 50.47 303 SER A N 1
ATOM 2306 C CA . SER A 1 303 ? -26.789 20.945 18.472 1.00 50.47 303 SER A CA 1
ATOM 2307 C C . SER A 1 303 ? -25.537 21.827 18.558 1.00 50.47 303 SER A C 1
ATOM 2309 O O . SER A 1 303 ? -25.001 22.002 19.649 1.00 50.47 303 SER A O 1
ATOM 2311 N N . ARG A 1 304 ? -25.062 22.439 17.460 1.00 52.28 304 ARG A N 1
ATOM 2312 C CA . ARG A 1 304 ? -24.074 23.528 17.579 1.00 52.28 304 ARG A CA 1
ATOM 2313 C C . ARG A 1 304 ? -24.804 24.818 17.969 1.00 52.28 304 ARG A C 1
ATOM 2315 O O . ARG A 1 304 ? -25.472 25.375 17.095 1.00 52.28 304 ARG A O 1
ATOM 2322 N N . PRO A 1 305 ? -24.698 25.316 19.219 1.00 51.31 305 PRO A N 1
ATOM 2323 C CA . PRO A 1 305 ? -25.141 26.669 19.517 1.00 51.31 305 PRO A CA 1
ATOM 2324 C C . PRO A 1 305 ? -24.345 27.621 18.620 1.00 51.31 305 PRO A C 1
ATOM 2326 O O . PRO A 1 305 ? -23.112 27.585 18.596 1.00 51.31 305 PRO A O 1
ATOM 2329 N N . LEU A 1 306 ? -25.059 28.406 17.817 1.00 62.03 306 LEU A N 1
ATOM 2330 C CA . LEU A 1 306 ? -24.468 29.545 17.127 1.00 62.03 306 LEU A CA 1
ATOM 2331 C C . LEU A 1 306 ? -23.941 30.514 18.204 1.00 62.03 306 LEU A C 1
ATOM 2333 O O . LEU A 1 306 ? -24.662 30.734 19.182 1.00 62.03 306 LEU A O 1
ATOM 2337 N N . PRO A 1 307 ? -22.702 31.021 18.072 1.00 65.69 307 PRO A N 1
ATOM 2338 C CA . PRO A 1 307 ? -22.177 32.057 18.957 1.00 65.69 307 PRO A CA 1
ATOM 2339 C C . PRO A 1 307 ? -22.960 33.368 18.832 1.00 65.69 307 PRO A C 1
ATOM 2341 O O . PRO A 1 307 ? -23.497 33.640 17.731 1.00 65.69 307 PRO A O 1
#